Protein AF-A0A9N9EXK6-F1 (afdb_monomer_lite)

InterPro domains:
  IPR004206 mRNA triphosphatase Cet1-like [PF02940] (53-130)
  IPR004206 mRNA triphosphatase Cet1-like [PF02940] (143-193)
  IPR004206 mRNA triphosphatase Cet1-like [cd07470] (57-217)
  IPR033469 CYTH-like domain superfamily [SSF55154] (39-221)
  IPR037009 mRNA triphosphatase Cet1-like superfamily [G3DSA:3.20.100.10] (15-139)
  IPR037009 mRNA triphosphatase Cet1-like superfamily [G3DSA:3.20.100.10] (140-171)
  IPR037009 mRNA triphosphatase Cet1-like superfamily [G3DSA:3.20.100.10] (172-221)
  IPR040343 RNA 5'-triphosphatase Cet1/Ctl1 [PTHR28118] (17-133)

Foldseek 3Di:
DDDDDDDDDDDDDDDDDDDDDDDDDDDDDDPDPCPPDPDPDDQCDPVSDPDFDPVLVVLLVQCLVFLPDAQKKKWKAKFAWAQQVVRDGDDDPDPFKAWDDPPDPRIDTDSDDDPVLVVLLVVVVVVVDVVPDDDDDQDDWDDKPKAWDDKIWIDGPPFPITMIMTMIHIDDIGDDDPIQIDPDSVLLVVLSVCVVVVHDHCNSVVSVVSVVVVVVSSHSSPPD

Organism: NCBI:txid1213867

Secondary structure (DSSP, 8-state):
-----PPPPP-----------------------------SS--SSTTS--PPPHHHHHHHHHHHHH--STTEEEEEEEEEEEETTT-SBP--S-SS-EEEPTT-TTEEEE----HHHHHHHHHHHHHHHHHS-------------EEEEEEEEEE-TTSS-EEEEEEEEE-S-----S----S-HHHHHHHHHHHHTT----HHHHHHHHHHHHH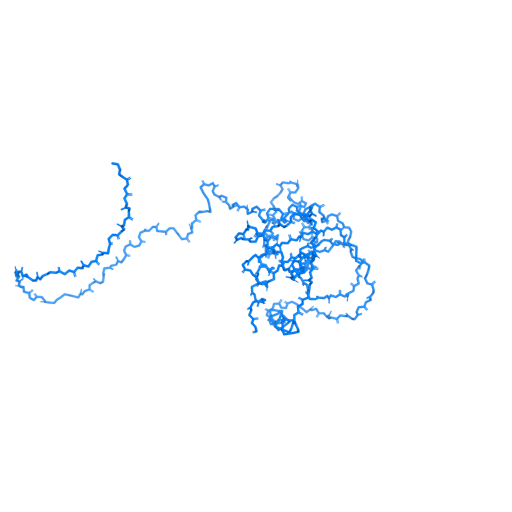HHHHHTT--

Sequence (224 aa):
MSTNGKRPRYEEDSDETEASTPSSNGSLRQPQSNSQGLPSRLEPTIFGIFPTSDFTKQVGDFLYQNIDREYVEIEAKLGRLIDTRTKERIQLDVACETIVSPQRRNLKFESNMTEAQHKHFNEILNSRVVATKPPYQIVNGGIVEKVRIAVLNVHSPNTYLDYRITVNSEKPDLSHELELEFINPQILIEEKNKLTQQQRNRYVNIVENFINNIRCLAKEAQIP

pLDDT: mean 74.63, std 21.9, range [29.75, 97.19]

Structure (mmCIF, N/CA/C/O backbone):
data_AF-A0A9N9EXK6-F1
#
_entry.id   AF-A0A9N9EXK6-F1
#
loop_
_atom_site.group_PDB
_atom_site.id
_atom_site.type_symbol
_atom_site.label_atom_id
_atom_site.label_alt_id
_atom_site.label_comp_id
_atom_site.label_asym_id
_atom_site.label_entity_id
_atom_site.label_seq_id
_atom_site.pdbx_PDB_ins_code
_atom_site.Cartn_x
_atom_site.Cartn_y
_atom_site.Cartn_z
_atom_site.occupancy
_atom_site.B_iso_or_equiv
_atom_site.auth_seq_id
_atom_site.auth_comp_id
_atom_site.auth_asym_id
_atom_site.auth_atom_id
_atom_site.pdbx_PDB_model_num
ATOM 1 N N . MET A 1 1 ? -29.096 -41.090 -20.599 1.00 39.66 1 MET A N 1
ATOM 2 C CA . MET A 1 1 ? -28.442 -40.111 -19.706 1.00 39.66 1 MET A CA 1
ATOM 3 C C . MET A 1 1 ? -27.367 -39.431 -20.548 1.00 39.66 1 MET A C 1
ATOM 5 O O . MET A 1 1 ? -26.454 -40.123 -20.963 1.00 39.66 1 MET A O 1
ATOM 9 N N . SER A 1 2 ? -27.636 -38.280 -21.168 1.00 36.41 2 SER A N 1
ATOM 10 C CA . SER A 1 2 ? -27.681 -36.912 -20.597 1.00 36.41 2 SER A CA 1
ATOM 11 C C . SER A 1 2 ? -26.298 -36.250 -20.612 1.00 36.41 2 SER A C 1
ATOM 13 O O . SER A 1 2 ? -25.358 -36.854 -20.119 1.00 36.41 2 SER A O 1
ATOM 15 N N . THR A 1 3 ? -26.086 -35.030 -21.116 1.00 35.34 3 THR A N 1
ATOM 16 C CA . THR A 1 3 ? -26.903 -34.131 -21.973 1.00 35.34 3 THR A CA 1
ATOM 17 C C . THR A 1 3 ? -25.932 -33.109 -22.583 1.00 35.34 3 THR A C 1
ATOM 19 O O . THR A 1 3 ? -25.221 -32.456 -21.825 1.00 35.34 3 THR A O 1
ATOM 22 N N . ASN A 1 4 ? -25.882 -32.939 -23.910 1.00 31.09 4 ASN A N 1
ATOM 23 C CA . ASN A 1 4 ? -24.923 -32.023 -24.551 1.00 31.09 4 ASN A CA 1
ATOM 24 C C . ASN A 1 4 ? -25.583 -30.678 -24.919 1.00 31.09 4 ASN A C 1
ATOM 26 O O . ASN A 1 4 ? -26.328 -30.586 -25.893 1.00 31.09 4 ASN A O 1
ATOM 30 N N . GLY A 1 5 ? -25.342 -29.645 -24.108 1.00 34.59 5 GLY A N 1
ATOM 31 C CA . GLY A 1 5 ? -26.063 -28.368 -24.149 1.00 34.59 5 GLY A CA 1
ATOM 32 C C . GLY A 1 5 ? -25.584 -27.373 -25.210 1.00 34.59 5 GLY A C 1
ATOM 33 O O . GLY A 1 5 ? -25.056 -26.318 -24.861 1.00 34.59 5 GLY A O 1
ATOM 34 N N . LYS A 1 6 ? -25.815 -27.650 -26.500 1.00 36.31 6 LYS A N 1
ATOM 35 C CA . LYS A 1 6 ? -25.727 -26.609 -27.542 1.00 36.31 6 LYS A CA 1
ATOM 36 C C . LYS A 1 6 ? -26.955 -25.693 -27.469 1.00 36.31 6 LYS A C 1
ATOM 38 O O . LYS A 1 6 ? -28.078 -26.161 -27.622 1.00 36.31 6 LYS A O 1
ATOM 43 N N . ARG A 1 7 ? -26.744 -24.386 -27.268 1.00 35.72 7 ARG A N 1
ATOM 44 C CA . ARG A 1 7 ? -27.803 -23.371 -27.416 1.00 35.72 7 ARG A CA 1
ATOM 45 C C . ARG A 1 7 ? -28.151 -23.224 -28.908 1.00 35.72 7 ARG A C 1
ATOM 47 O O . ARG A 1 7 ? -27.215 -23.060 -29.692 1.00 35.72 7 ARG A O 1
ATOM 54 N N . PRO A 1 8 ? -29.431 -23.273 -29.317 1.00 35.03 8 PRO A N 1
ATOM 55 C CA . PRO A 1 8 ? -29.805 -23.012 -30.701 1.00 35.03 8 PRO A CA 1
ATOM 56 C C . PRO A 1 8 ? -29.654 -21.522 -31.040 1.00 35.03 8 PRO A C 1
ATOM 58 O O . PRO A 1 8 ? -29.912 -20.650 -30.208 1.00 35.03 8 PRO A O 1
ATOM 61 N N . ARG A 1 9 ? -29.248 -21.246 -32.282 1.00 34.06 9 ARG A N 1
ATOM 62 C CA . ARG A 1 9 ? -29.485 -19.963 -32.952 1.00 34.06 9 ARG A CA 1
ATOM 63 C C . ARG A 1 9 ? -30.963 -19.938 -33.354 1.00 34.06 9 ARG A C 1
ATOM 65 O O . ARG A 1 9 ? -31.450 -20.950 -33.851 1.00 34.06 9 ARG A O 1
ATOM 72 N N . TYR A 1 10 ? -31.640 -18.808 -33.173 1.00 31.77 10 TYR A N 1
ATOM 73 C CA . TYR A 1 10 ? -32.921 -18.567 -33.833 1.00 31.77 10 TYR A CA 1
ATOM 74 C C . TYR A 1 10 ? -32.662 -17.891 -35.179 1.00 31.77 10 TYR A C 1
ATOM 76 O O . TYR A 1 10 ? -32.053 -16.824 -35.238 1.00 31.77 10 TYR A O 1
ATOM 84 N N . GLU A 1 11 ? -33.080 -18.570 -36.238 1.00 32.12 11 GLU A N 1
ATOM 85 C CA . GLU A 1 11 ? -33.328 -18.016 -37.565 1.00 32.12 11 GLU A CA 1
ATOM 86 C C . GLU A 1 11 ? -34.859 -18.010 -37.700 1.00 32.12 11 GLU A C 1
ATOM 88 O O . GLU A 1 11 ? -35.496 -19.022 -37.399 1.00 32.12 11 GLU A O 1
ATOM 93 N N . GLU A 1 12 ? -35.450 -16.868 -38.050 1.00 29.75 12 GLU A N 1
ATOM 94 C CA . GLU A 1 12 ? -36.888 -16.735 -38.314 1.00 29.75 12 GLU A CA 1
ATOM 95 C C . GLU A 1 12 ? -37.082 -16.585 -39.823 1.00 29.75 12 GLU A C 1
ATOM 97 O O . GLU A 1 12 ? -36.531 -15.659 -40.415 1.00 29.75 12 GLU A O 1
ATOM 102 N N . ASP A 1 13 ? -37.837 -17.503 -40.431 1.00 30.45 13 ASP A N 1
ATOM 103 C CA . ASP A 1 13 ? -38.216 -17.453 -41.847 1.00 30.45 13 ASP A CA 1
ATOM 104 C C . ASP A 1 13 ? -39.480 -18.305 -42.092 1.00 30.45 13 ASP A C 1
ATOM 106 O O . ASP A 1 13 ? -39.489 -19.495 -41.762 1.00 30.45 13 ASP A O 1
ATOM 110 N N . SER A 1 14 ? -40.570 -17.692 -42.575 1.00 31.98 14 SER A N 1
ATOM 111 C CA . SER A 1 14 ? -41.680 -18.295 -43.358 1.00 31.98 14 SER A CA 1
ATOM 112 C C . SER A 1 14 ? -42.844 -17.306 -43.579 1.00 31.98 14 SER A C 1
ATOM 114 O O . SER A 1 14 ? -43.110 -16.436 -42.751 1.00 31.98 14 SER A O 1
ATOM 116 N N . ASP A 1 15 ? -43.516 -17.461 -44.724 1.00 30.33 15 ASP A N 1
ATOM 117 C CA . ASP A 1 15 ? -44.323 -16.441 -45.413 1.00 30.33 15 ASP A CA 1
ATOM 118 C C . ASP A 1 15 ? -45.776 -16.169 -44.938 1.00 30.33 15 ASP A C 1
ATOM 120 O O . ASP A 1 15 ? -46.377 -16.863 -44.118 1.00 30.33 15 ASP A O 1
ATOM 124 N N . GLU A 1 16 ? -46.317 -15.117 -45.565 1.00 34.56 16 GLU A N 1
ATOM 125 C CA . GLU A 1 16 ? -47.667 -14.525 -45.587 1.00 34.56 16 GLU A CA 1
ATOM 126 C C . GLU A 1 16 ? -48.847 -15.522 -45.725 1.00 34.56 16 GLU A C 1
ATOM 128 O O . GLU A 1 16 ? -48.760 -16.544 -46.405 1.00 34.56 16 GLU A O 1
ATOM 133 N N . THR A 1 17 ? -50.021 -15.280 -45.116 1.00 33.25 17 THR A N 1
ATOM 134 C CA . THR A 1 17 ? -51.223 -14.564 -45.660 1.00 33.25 17 THR A CA 1
ATOM 135 C C . THR A 1 17 ? -52.423 -14.874 -44.718 1.00 33.25 17 THR A C 1
ATOM 137 O O . THR A 1 17 ? -52.306 -15.794 -43.912 1.00 33.25 17 THR A O 1
ATOM 140 N N . GLU A 1 18 ? -53.633 -14.285 -44.691 1.00 36.28 18 GLU A N 1
ATOM 141 C CA . GLU A 1 18 ? -54.340 -13.042 -45.118 1.00 36.28 18 GLU A CA 1
ATOM 142 C C . GLU A 1 18 ? -55.655 -13.006 -44.261 1.00 36.28 18 GLU A C 1
ATOM 144 O O . GLU A 1 18 ? -55.993 -14.021 -43.653 1.00 36.28 18 GLU A O 1
ATOM 149 N N . ALA A 1 19 ? -56.514 -11.984 -44.108 1.00 32.00 19 ALA A N 1
ATOM 150 C CA . ALA A 1 19 ? -56.601 -10.548 -44.438 1.00 32.00 19 ALA A CA 1
ATOM 151 C C . ALA A 1 19 ? -57.501 -9.889 -43.342 1.00 32.00 19 ALA A C 1
ATOM 153 O O . ALA A 1 19 ? -58.117 -10.594 -42.544 1.00 32.00 19 ALA A O 1
ATOM 154 N N . SER A 1 20 ? -57.688 -8.575 -43.180 1.00 32.69 20 SER A N 1
ATOM 155 C CA . SER A 1 20 ? -58.366 -7.602 -44.066 1.00 32.69 20 SER A CA 1
ATOM 156 C C . SER A 1 20 ? -58.499 -6.255 -43.303 1.00 32.69 20 SER A C 1
ATOM 158 O O . SER A 1 20 ? -58.281 -6.219 -42.091 1.00 32.69 20 SER A O 1
ATOM 160 N N . THR A 1 21 ? -58.810 -5.133 -43.970 1.00 37.31 21 THR A N 1
ATOM 161 C CA . THR A 1 21 ? -58.682 -3.761 -43.401 1.00 37.31 21 THR A CA 1
ATOM 162 C C . THR A 1 21 ? -60.024 -3.058 -43.109 1.00 37.31 21 THR A C 1
ATOM 164 O O . THR A 1 21 ? -61.068 -3.508 -43.588 1.00 37.31 21 THR A O 1
ATOM 167 N N . PRO A 1 22 ? -60.035 -1.968 -42.300 1.00 37.91 22 PRO A N 1
ATOM 168 C CA . PRO A 1 22 ? -59.969 -0.622 -42.908 1.00 37.91 22 PRO A CA 1
ATOM 169 C C . PRO A 1 22 ? -59.203 0.479 -42.114 1.00 37.91 22 PRO A C 1
ATOM 171 O O . PRO A 1 22 ? -58.836 0.316 -40.955 1.00 37.91 22 PRO A O 1
ATOM 174 N N . SER A 1 23 ? -59.006 1.628 -42.787 1.00 34.28 23 SER A N 1
ATOM 175 C CA . SER A 1 23 ? -58.491 2.948 -42.330 1.00 34.28 23 SER A CA 1
ATOM 176 C C . SER A 1 23 ? -58.807 3.363 -40.877 1.00 34.28 23 SER A C 1
ATOM 178 O O . SER A 1 23 ? -59.920 3.158 -40.411 1.00 34.28 23 SER A O 1
ATOM 180 N N . SER A 1 24 ? -57.863 3.911 -40.092 1.00 34.50 24 SER A N 1
ATOM 181 C CA . SER A 1 24 ? -57.179 5.235 -40.185 1.00 34.50 24 SER A CA 1
ATOM 182 C C . SER A 1 24 ? -58.086 6.443 -39.838 1.00 34.50 24 SER A C 1
ATOM 184 O O . SER A 1 24 ? -59.233 6.486 -40.262 1.00 34.50 24 SER A O 1
ATOM 186 N N . ASN A 1 25 ? -57.685 7.456 -39.052 1.00 34.94 25 ASN A N 1
ATOM 187 C CA . ASN A 1 25 ? -56.401 7.775 -38.402 1.00 34.94 25 ASN A CA 1
ATOM 188 C C . ASN A 1 25 ? -56.586 8.051 -36.896 1.00 34.94 25 ASN A C 1
ATOM 190 O O . ASN A 1 25 ? -57.500 8.776 -36.510 1.00 34.94 25 ASN A O 1
ATOM 194 N N . GLY A 1 26 ? -55.668 7.563 -36.056 1.00 37.09 26 GLY A N 1
ATOM 195 C CA . GLY A 1 26 ? -55.607 7.890 -34.627 1.00 37.09 26 GLY A CA 1
ATOM 196 C C . GLY A 1 26 ? -54.172 8.177 -34.191 1.00 37.09 26 GLY A C 1
ATOM 197 O O . GLY A 1 26 ? -53.266 7.411 -34.512 1.00 37.09 26 GLY A O 1
ATOM 198 N N . SER A 1 27 ? -53.951 9.284 -33.476 1.00 39.91 27 SER A N 1
ATOM 199 C CA . SER A 1 27 ? -52.613 9.685 -33.025 1.00 39.91 27 SER A CA 1
ATOM 200 C C . SER A 1 27 ? -52.000 8.630 -32.106 1.00 39.91 27 SER A C 1
ATOM 202 O O . SER A 1 27 ? -52.525 8.362 -31.024 1.00 39.91 27 SER A O 1
ATOM 204 N N . LEU A 1 28 ? -50.865 8.064 -32.522 1.00 36.91 28 LEU A N 1
ATOM 205 C CA . LEU A 1 28 ? -50.119 7.065 -31.761 1.00 36.91 28 LEU A CA 1
ATOM 206 C C . LEU A 1 28 ? -49.651 7.643 -30.418 1.00 36.91 28 LEU A C 1
ATOM 208 O O . LEU A 1 28 ? -48.613 8.302 -30.329 1.00 36.91 28 LEU A O 1
ATOM 212 N N . ARG A 1 29 ? -50.388 7.340 -29.342 1.00 48.34 29 ARG A N 1
ATOM 213 C CA . ARG A 1 29 ? -49.813 7.345 -27.995 1.00 48.34 29 ARG A CA 1
ATOM 214 C C . ARG A 1 29 ? -48.663 6.343 -27.998 1.00 48.34 29 ARG A C 1
ATOM 216 O O . ARG A 1 29 ? -48.899 5.146 -28.142 1.00 48.34 29 ARG A O 1
ATOM 223 N N . GLN A 1 30 ? -47.437 6.828 -27.813 1.00 50.47 30 GLN A N 1
ATOM 224 C CA . GLN A 1 30 ? -46.315 5.952 -27.488 1.00 50.47 30 GLN A CA 1
ATOM 225 C C . GLN A 1 30 ? -46.691 5.104 -26.261 1.00 50.47 30 GLN A C 1
ATOM 227 O O . GLN A 1 30 ? -47.281 5.647 -25.317 1.00 50.47 30 GLN A O 1
ATOM 232 N N . PRO A 1 31 ? -46.369 3.798 -26.238 1.00 42.12 31 PRO A N 1
ATOM 233 C CA . PRO A 1 31 ? -46.535 3.004 -25.034 1.00 42.12 31 PRO A CA 1
ATOM 234 C C . PRO A 1 31 ? -45.623 3.594 -23.959 1.00 42.12 31 PRO A C 1
ATOM 236 O O . PRO A 1 31 ? -44.400 3.556 -24.086 1.00 42.12 31 PRO A O 1
ATOM 239 N N . GLN A 1 32 ? -46.211 4.171 -22.907 1.00 51.91 32 GLN A N 1
ATOM 240 C CA . GLN A 1 32 ? -45.433 4.608 -21.754 1.00 51.91 32 GLN A CA 1
ATOM 241 C C . GLN A 1 32 ? -44.774 3.368 -21.154 1.00 51.91 32 GLN A C 1
ATOM 243 O O . GLN A 1 32 ? -45.465 2.473 -20.661 1.00 51.91 32 GLN A O 1
ATOM 248 N N . SER A 1 33 ? -43.444 3.301 -21.227 1.00 54.22 33 SER A N 1
ATOM 249 C CA . SER A 1 33 ? -42.661 2.246 -20.597 1.00 54.22 33 SER A CA 1
ATOM 250 C C . SER A 1 33 ? -42.949 2.277 -19.100 1.00 54.22 33 SER A C 1
ATOM 252 O O . SER A 1 33 ? -42.541 3.192 -18.388 1.00 54.22 33 SER A O 1
ATOM 254 N N . ASN A 1 34 ? -43.722 1.299 -18.627 1.00 50.12 34 ASN A N 1
ATOM 255 C CA . ASN A 1 34 ? -44.224 1.267 -17.259 1.00 50.12 34 ASN A CA 1
ATOM 256 C C . ASN A 1 34 ? -43.098 0.819 -16.313 1.00 50.12 34 ASN A C 1
ATOM 258 O O . ASN A 1 34 ? -43.078 -0.318 -15.844 1.00 50.12 34 ASN A O 1
ATOM 262 N N . SER A 1 35 ? -42.123 1.706 -16.090 1.00 60.47 35 SER A N 1
ATOM 263 C CA . SER A 1 35 ? -40.927 1.509 -15.266 1.00 60.47 35 SER A CA 1
ATOM 264 C C . SER A 1 35 ? -41.280 1.511 -13.775 1.00 60.47 35 SER A C 1
ATOM 266 O O . SER A 1 35 ? -40.868 2.383 -13.008 1.00 60.47 35 SER A O 1
ATOM 268 N N . GLN A 1 36 ? -42.098 0.539 -13.379 1.00 59.84 36 GLN A N 1
ATOM 269 C CA . GLN A 1 36 ? -42.549 0.317 -12.014 1.00 59.84 36 GLN A CA 1
ATOM 270 C C . GLN A 1 36 ? -41.371 -0.089 -11.121 1.00 59.84 36 GLN A C 1
ATOM 272 O O . GLN A 1 36 ? -40.840 -1.190 -11.234 1.00 59.84 36 GLN A O 1
ATOM 277 N N . GLY A 1 37 ? -41.012 0.785 -10.182 1.00 64.06 37 GLY A N 1
ATOM 278 C CA . GLY A 1 37 ? -40.502 0.350 -8.882 1.00 64.06 37 GLY A CA 1
ATOM 279 C C . GLY A 1 37 ? -39.064 -0.167 -8.788 1.00 64.06 37 GLY A C 1
ATOM 280 O O . GLY A 1 37 ? -38.748 -0.782 -7.774 1.00 64.06 37 GLY A O 1
ATOM 281 N N . LEU A 1 38 ? -38.169 0.099 -9.749 1.00 66.94 38 LEU A N 1
ATOM 282 C CA . LEU A 1 38 ? -36.733 -0.017 -9.449 1.00 66.94 38 LEU A CA 1
ATOM 283 C C . LEU A 1 38 ? -36.362 1.047 -8.395 1.00 66.94 38 LEU A C 1
ATOM 285 O O . LEU A 1 38 ? -36.593 2.235 -8.641 1.00 66.94 38 LEU A O 1
ATOM 289 N N . PRO A 1 39 ? -35.818 0.667 -7.222 1.00 73.06 39 PRO A N 1
ATOM 290 C CA . PRO A 1 39 ? -35.504 1.626 -6.173 1.00 73.06 39 PRO A CA 1
ATOM 291 C C . PRO A 1 39 ? -34.347 2.532 -6.605 1.00 73.06 39 PRO A C 1
ATOM 293 O O . PRO A 1 39 ? -33.365 2.078 -7.190 1.00 73.06 39 PRO A O 1
ATOM 296 N N . SER A 1 40 ? -34.428 3.821 -6.262 1.00 80.88 40 SER A N 1
ATOM 297 C CA . SER A 1 40 ? -33.415 4.835 -6.609 1.00 80.88 40 SER A CA 1
ATOM 298 C C . SER A 1 40 ? -32.040 4.597 -5.970 1.00 80.88 40 SER A C 1
ATOM 300 O O . SER A 1 40 ? -31.062 5.251 -6.332 1.00 80.88 40 SER A O 1
ATOM 302 N N . ARG A 1 41 ? -31.954 3.655 -5.026 1.00 78.94 41 ARG A N 1
ATOM 303 C CA . ARG A 1 41 ? -30.724 3.154 -4.422 1.00 78.94 41 ARG A CA 1
ATOM 304 C C . ARG A 1 41 ? -30.909 1.676 -4.080 1.00 78.94 41 ARG A C 1
ATOM 306 O O . ARG A 1 41 ? -31.903 1.319 -3.455 1.00 78.94 41 ARG A O 1
ATOM 313 N N . LEU A 1 42 ? -29.946 0.839 -4.458 1.00 82.44 42 LEU A N 1
ATOM 314 C CA . LEU A 1 42 ? -29.886 -0.555 -4.015 1.00 82.44 42 LEU A CA 1
ATOM 315 C C . LEU A 1 42 ? -29.398 -0.627 -2.561 1.00 82.44 42 LEU A C 1
ATOM 317 O O . LEU A 1 42 ? -28.533 0.154 -2.150 1.00 82.44 42 LEU A O 1
ATOM 321 N N . GLU A 1 43 ? -29.928 -1.578 -1.794 1.00 80.44 43 GLU A N 1
ATOM 322 C CA . GLU A 1 43 ? -29.366 -1.938 -0.490 1.00 80.44 43 GLU A CA 1
ATOM 323 C C . GLU A 1 43 ? -27.981 -2.589 -0.670 1.00 80.44 43 GLU A C 1
ATOM 325 O O . GLU A 1 43 ? -27.760 -3.288 -1.662 1.00 80.44 43 GLU A O 1
ATOM 330 N N . PRO A 1 44 ? -27.024 -2.368 0.250 1.00 81.56 44 PRO A N 1
ATOM 331 C CA . PRO A 1 44 ? -25.644 -2.820 0.059 1.00 81.56 44 PRO A CA 1
ATOM 332 C C . PRO A 1 44 ? -25.480 -4.338 0.189 1.00 81.56 44 PRO A C 1
ATOM 334 O O . PRO A 1 44 ? -24.692 -4.944 -0.531 1.00 81.56 44 PRO A O 1
ATOM 337 N N . THR A 1 45 ? -26.225 -4.944 1.113 1.00 88.62 45 THR A N 1
ATOM 338 C CA . THR A 1 45 ? -26.346 -6.387 1.344 1.00 88.62 45 THR A CA 1
ATOM 339 C C . THR A 1 45 ? -27.689 -6.663 2.015 1.00 88.62 45 THR A C 1
ATOM 341 O O . THR A 1 45 ? -28.300 -5.754 2.576 1.00 88.62 45 THR A O 1
ATOM 344 N N . ILE A 1 46 ? -28.080 -7.940 2.076 1.00 89.69 46 ILE A N 1
ATOM 345 C CA . ILE A 1 46 ? -29.230 -8.445 2.853 1.00 89.69 46 ILE A CA 1
ATOM 346 C C . ILE A 1 46 ? -29.178 -8.134 4.366 1.00 89.69 46 ILE A C 1
ATOM 348 O O . ILE A 1 46 ? -30.137 -8.411 5.078 1.00 89.69 46 ILE A O 1
ATOM 352 N N . PHE A 1 47 ? -28.065 -7.588 4.868 1.00 88.62 47 PHE A N 1
ATOM 353 C CA . PHE A 1 47 ? -27.876 -7.186 6.265 1.00 88.62 47 PHE A CA 1
ATOM 354 C C . PHE A 1 47 ? -27.803 -5.656 6.443 1.00 88.62 47 PHE A C 1
ATOM 356 O O . PHE A 1 47 ? -27.488 -5.182 7.532 1.00 88.62 47 PHE A O 1
ATOM 363 N N . GLY A 1 48 ? -28.015 -4.868 5.382 1.00 80.50 48 GLY A N 1
ATOM 364 C CA . GLY A 1 48 ? -27.923 -3.400 5.412 1.00 80.50 48 GLY A CA 1
ATOM 365 C C . GLY A 1 48 ? -26.502 -2.829 5.563 1.00 80.50 48 GLY A C 1
ATOM 366 O O . GLY A 1 48 ? -26.333 -1.611 5.574 1.00 80.50 48 GLY A O 1
ATOM 367 N N . ILE A 1 49 ? -25.471 -3.679 5.640 1.00 83.31 49 ILE A N 1
ATOM 368 C CA . ILE A 1 49 ? -24.060 -3.282 5.785 1.00 83.31 49 ILE A CA 1
ATOM 369 C C . ILE A 1 49 ? -23.316 -3.321 4.446 1.00 83.31 49 ILE A C 1
ATOM 371 O O . ILE A 1 49 ? -23.617 -4.148 3.587 1.00 83.31 49 ILE A O 1
ATOM 375 N N . PHE A 1 50 ? -22.296 -2.474 4.294 1.00 81.94 50 PHE A N 1
ATOM 376 C CA . PHE A 1 50 ? -21.268 -2.632 3.261 1.00 81.94 50 PHE A CA 1
ATOM 377 C C . PHE A 1 50 ? -20.111 -3.467 3.845 1.00 81.94 50 PHE A C 1
ATOM 379 O O . PHE A 1 50 ? -19.479 -3.003 4.796 1.00 81.94 50 PHE A O 1
ATOM 386 N N . PRO A 1 51 ? -19.824 -4.680 3.338 1.00 85.50 51 PRO A N 1
ATOM 387 C CA . PRO A 1 51 ? -18.685 -5.466 3.797 1.00 85.50 51 PRO A CA 1
ATOM 388 C C . PRO A 1 51 ? -17.372 -4.893 3.244 1.00 85.50 51 PRO A C 1
ATOM 390 O O . PRO A 1 51 ? -17.206 -4.730 2.036 1.00 85.50 51 PRO A O 1
ATOM 393 N N . THR A 1 52 ? -16.420 -4.616 4.134 1.00 88.94 52 THR A N 1
ATOM 394 C CA . THR A 1 52 ? -15.042 -4.252 3.777 1.00 88.94 52 THR A CA 1
ATOM 395 C C . THR A 1 52 ? -14.364 -5.406 3.037 1.00 88.94 52 THR A C 1
ATOM 397 O O . THR A 1 52 ? -14.455 -6.546 3.485 1.00 88.94 52 THR A O 1
ATOM 400 N N . SER A 1 53 ? -13.638 -5.133 1.946 1.00 92.06 53 SER A N 1
ATOM 401 C CA . SER A 1 53 ? -12.862 -6.182 1.266 1.00 92.06 53 SER A CA 1
ATOM 402 C C . SER A 1 53 ? -11.709 -6.697 2.140 1.00 92.06 53 SER A C 1
ATOM 404 O O . SER A 1 53 ? -11.071 -5.909 2.844 1.00 92.06 53 SER A O 1
ATOM 406 N N . ASP A 1 54 ? -11.376 -7.988 2.046 1.00 92.88 54 ASP A N 1
ATOM 407 C CA . ASP A 1 54 ? -10.243 -8.583 2.779 1.00 92.88 54 ASP A CA 1
ATOM 408 C C . ASP A 1 54 ? -8.901 -7.916 2.448 1.00 92.88 54 ASP A C 1
ATOM 410 O O . ASP A 1 54 ? -7.990 -7.895 3.277 1.00 92.88 54 ASP A O 1
ATOM 414 N N . PHE A 1 55 ? -8.779 -7.330 1.253 1.00 95.69 55 PHE A N 1
ATOM 415 C CA . PHE A 1 55 ? -7.636 -6.507 0.870 1.00 95.69 55 PHE A CA 1
ATOM 416 C C . PHE A 1 55 ? -7.583 -5.214 1.698 1.00 95.69 55 PHE A C 1
ATOM 418 O O . PHE A 1 55 ? -6.599 -4.957 2.391 1.00 95.69 55 PHE A O 1
ATOM 425 N N . THR A 1 56 ? -8.667 -4.426 1.683 1.00 95.50 56 THR A N 1
ATOM 426 C CA . THR A 1 56 ? -8.789 -3.187 2.475 1.00 95.50 56 THR A CA 1
ATOM 427 C C . THR A 1 56 ? -8.589 -3.473 3.964 1.00 95.50 56 THR A C 1
ATOM 429 O O . THR A 1 56 ? -7.916 -2.704 4.650 1.00 95.50 56 THR A O 1
ATOM 432 N N . LYS A 1 57 ? -9.119 -4.601 4.460 1.00 94.62 57 LYS A N 1
ATOM 433 C CA . LYS A 1 57 ? -8.937 -5.032 5.848 1.00 94.62 57 LYS A CA 1
ATOM 434 C C . LYS A 1 57 ? -7.468 -5.313 6.165 1.00 94.62 57 LYS A C 1
ATOM 436 O O . LYS A 1 57 ? -6.971 -4.758 7.133 1.00 94.62 57 LYS A O 1
ATOM 441 N N . GLN A 1 58 ? -6.759 -6.106 5.360 1.00 96.38 58 GLN A N 1
ATOM 442 C CA . GLN A 1 58 ? -5.350 -6.436 5.620 1.00 96.38 58 GLN A CA 1
ATOM 443 C C . GLN A 1 58 ? -4.422 -5.214 5.552 1.00 96.38 58 GLN A C 1
ATOM 445 O O . GLN A 1 58 ? -3.518 -5.098 6.378 1.00 96.38 58 GLN A O 1
ATOM 450 N N . VAL A 1 59 ? -4.653 -4.275 4.625 1.00 96.19 59 VAL A N 1
ATOM 451 C CA . VAL A 1 59 ? -3.923 -2.991 4.614 1.00 96.19 59 VAL A CA 1
ATOM 452 C C . VAL A 1 59 ? -4.245 -2.179 5.875 1.00 96.19 59 VAL A C 1
ATOM 454 O O . VAL A 1 59 ? -3.339 -1.624 6.494 1.00 96.19 59 VAL A O 1
ATOM 457 N N . GLY A 1 60 ? -5.513 -2.148 6.297 1.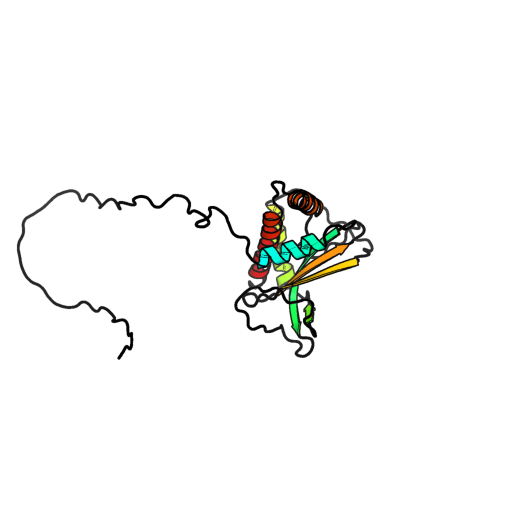00 96.00 60 GLY A N 1
ATOM 458 C CA . GLY A 1 60 ? -5.938 -1.501 7.539 1.00 96.00 60 GLY A CA 1
ATOM 459 C C . GLY A 1 60 ? -5.305 -2.122 8.786 1.00 96.00 60 GLY A C 1
ATOM 460 O O . GLY A 1 60 ? -4.782 -1.394 9.621 1.00 96.00 60 GLY A O 1
ATOM 461 N N . ASP A 1 61 ? -5.280 -3.452 8.894 1.00 96.12 61 ASP A N 1
ATOM 462 C CA . ASP A 1 61 ? -4.640 -4.181 9.994 1.00 96.12 61 ASP A CA 1
ATOM 463 C C . ASP A 1 61 ? -3.124 -3.893 10.038 1.00 96.12 61 ASP A C 1
ATOM 465 O O . ASP A 1 61 ? -2.569 -3.649 11.111 1.00 96.12 61 ASP A O 1
ATOM 469 N N . PHE A 1 62 ? -2.458 -3.871 8.875 1.00 96.50 62 PHE A N 1
ATOM 470 C CA . PHE A 1 62 ? -1.035 -3.535 8.739 1.00 96.50 62 PHE A CA 1
ATOM 471 C C . PHE A 1 62 ? -0.729 -2.109 9.218 1.00 96.50 62 PHE A C 1
ATOM 473 O O . PHE A 1 62 ? 0.202 -1.915 10.005 1.00 96.50 62 PHE A O 1
ATOM 480 N N . LEU A 1 63 ? -1.513 -1.114 8.792 1.00 95.12 63 LEU A N 1
ATOM 481 C CA . LEU A 1 63 ? -1.338 0.270 9.239 1.00 95.12 63 LEU A CA 1
ATOM 482 C C . LEU A 1 63 ? -1.661 0.404 10.735 1.00 95.12 63 LEU A C 1
ATOM 484 O O . LEU A 1 63 ? -0.879 0.994 11.480 1.00 95.12 63 LEU A O 1
ATOM 488 N N . TYR A 1 64 ? -2.745 -0.214 11.211 1.00 95.50 64 TYR A N 1
ATOM 489 C CA . TYR A 1 64 ? -3.155 -0.198 12.619 1.00 95.50 64 TYR A CA 1
ATOM 490 C C . TYR A 1 64 ? -2.042 -0.712 13.541 1.00 95.50 64 TYR A C 1
ATOM 492 O O . TYR A 1 64 ? -1.801 -0.124 14.593 1.00 95.50 64 TYR A O 1
ATOM 500 N N . GLN A 1 65 ? -1.333 -1.773 13.152 1.00 94.62 65 GLN A N 1
ATOM 501 C CA . GLN A 1 65 ? -0.244 -2.355 13.948 1.00 94.62 65 GLN A CA 1
ATOM 502 C C . GLN A 1 65 ? 1.019 -1.480 14.016 1.00 94.62 65 GLN A C 1
ATOM 504 O O . GLN A 1 65 ? 1.809 -1.642 14.944 1.00 94.62 65 GLN A O 1
ATOM 509 N N . ASN A 1 66 ? 1.226 -0.569 13.060 1.00 92.25 66 ASN A N 1
ATOM 510 C CA . ASN A 1 66 ? 2.505 0.132 12.887 1.00 92.25 66 ASN A CA 1
ATOM 511 C C . ASN A 1 66 ? 2.440 1.654 13.079 1.00 92.25 66 ASN A C 1
ATOM 513 O O . ASN A 1 66 ? 3.494 2.276 13.186 1.00 92.25 66 ASN A O 1
ATOM 517 N N . ILE A 1 67 ? 1.244 2.248 13.155 1.00 89.75 67 ILE A N 1
ATOM 518 C CA . ILE A 1 67 ? 1.064 3.709 13.156 1.00 89.75 67 ILE A CA 1
ATOM 519 C C . ILE A 1 67 ? 1.366 4.419 14.496 1.00 89.75 67 ILE A C 1
ATOM 521 O O . ILE A 1 67 ? 1.582 5.626 14.505 1.00 89.75 67 ILE A O 1
ATOM 525 N N . ASP A 1 68 ? 1.426 3.705 15.626 1.00 87.94 68 ASP A N 1
ATOM 526 C CA . ASP A 1 68 ? 1.650 4.313 16.956 1.00 87.94 68 ASP A CA 1
ATOM 527 C C . ASP A 1 68 ? 3.140 4.614 17.187 1.00 87.94 68 ASP A C 1
ATOM 529 O O . ASP A 1 68 ? 3.827 3.932 17.955 1.00 87.94 68 ASP A O 1
ATOM 533 N N . ARG A 1 69 ? 3.676 5.591 16.450 1.00 83.12 69 ARG A N 1
ATOM 534 C CA . ARG A 1 69 ? 5.105 5.928 16.424 1.00 83.12 69 ARG A CA 1
ATOM 535 C C . ARG A 1 69 ? 5.304 7.438 16.408 1.00 83.12 69 ARG A C 1
ATOM 537 O O . ARG A 1 69 ? 4.549 8.169 15.768 1.00 83.12 69 ARG A O 1
ATOM 544 N N . GLU A 1 70 ? 6.341 7.905 17.098 1.00 79.44 70 GLU A N 1
ATOM 545 C CA . GLU A 1 70 ? 6.758 9.302 16.996 1.00 79.44 70 GLU A CA 1
ATOM 546 C C . GLU A 1 70 ? 7.234 9.597 15.573 1.00 79.44 70 GLU A C 1
ATOM 548 O O . GLU A 1 70 ? 7.980 8.813 14.976 1.00 79.44 70 GLU A O 1
ATOM 553 N N . TYR A 1 71 ? 6.756 10.722 15.040 1.00 80.25 71 TYR A N 1
ATOM 554 C CA . TYR A 1 71 ? 7.001 11.161 13.667 1.00 80.25 71 TYR A CA 1
ATOM 555 C C . TYR A 1 71 ? 6.740 10.051 12.633 1.00 80.25 71 TYR A C 1
ATOM 557 O O . TYR A 1 71 ? 7.549 9.806 11.739 1.00 80.25 71 TYR A O 1
ATOM 565 N N . VAL A 1 72 ? 5.624 9.329 12.803 1.00 83.81 72 VAL A N 1
ATOM 566 C CA . VAL A 1 72 ? 5.213 8.309 11.838 1.00 83.81 72 VAL A CA 1
ATOM 567 C C . VAL A 1 72 ? 4.915 8.940 10.487 1.00 83.81 72 VAL A C 1
ATOM 569 O O . VAL A 1 72 ? 4.253 9.974 10.403 1.00 83.81 72 VAL A O 1
ATOM 572 N N . GLU A 1 73 ? 5.347 8.262 9.438 1.00 83.81 73 GLU A N 1
ATOM 573 C CA . GLU A 1 73 ? 5.091 8.619 8.053 1.00 83.81 73 GLU A CA 1
ATOM 574 C C . GLU A 1 73 ? 4.690 7.346 7.288 1.00 83.81 73 GLU A C 1
ATOM 576 O O . GLU A 1 73 ? 5.131 6.235 7.604 1.00 83.81 73 GLU A O 1
ATOM 581 N N . ILE A 1 74 ? 3.738 7.489 6.364 1.00 86.75 74 ILE A N 1
ATOM 582 C CA . ILE A 1 74 ? 3.135 6.383 5.612 1.00 86.75 74 ILE A CA 1
ATOM 583 C C . ILE A 1 74 ? 3.239 6.736 4.132 1.00 86.75 74 ILE A C 1
ATOM 585 O O . ILE A 1 74 ? 2.463 7.556 3.637 1.00 86.75 74 ILE A O 1
ATOM 589 N N . GLU A 1 75 ? 4.191 6.094 3.464 1.00 87.19 75 GLU A N 1
ATOM 590 C CA . GLU A 1 75 ? 4.490 6.227 2.038 1.00 87.19 75 GLU A CA 1
ATOM 591 C C . GLU A 1 75 ? 3.825 5.093 1.234 1.00 87.19 75 GLU A C 1
ATOM 593 O O . GLU A 1 75 ? 3.667 3.961 1.710 1.00 87.19 75 GLU A O 1
ATOM 598 N N . ALA A 1 76 ? 3.496 5.360 -0.028 1.00 89.31 76 ALA A N 1
ATOM 599 C CA . ALA A 1 76 ? 3.264 4.328 -1.028 1.00 89.31 76 ALA A CA 1
ATOM 600 C C . ALA A 1 76 ? 4.009 4.649 -2.327 1.00 89.31 76 ALA A C 1
ATOM 602 O O . ALA A 1 76 ? 3.816 5.703 -2.935 1.00 89.31 76 ALA A O 1
ATOM 603 N N . LYS A 1 77 ? 4.838 3.698 -2.770 1.00 86.88 77 LYS A N 1
ATOM 604 C CA . LYS A 1 77 ? 5.658 3.800 -3.982 1.00 86.88 77 LYS A CA 1
ATOM 605 C C . LYS A 1 77 ? 5.152 2.828 -5.050 1.00 86.88 77 LYS A C 1
ATOM 607 O O . LYS A 1 77 ? 4.882 1.659 -4.751 1.00 86.88 77 LYS A O 1
ATOM 612 N N . LEU A 1 78 ? 5.050 3.291 -6.296 1.00 88.06 78 LEU A N 1
ATOM 613 C CA . LEU A 1 78 ? 4.800 2.445 -7.471 1.00 88.06 78 LEU A CA 1
ATOM 614 C C . LEU A 1 78 ? 6.127 1.882 -8.005 1.00 88.06 78 LEU A C 1
ATOM 616 O O . LEU A 1 78 ? 7.168 2.526 -7.885 1.00 88.06 78 LEU A O 1
ATOM 620 N N . GLY A 1 79 ? 6.115 0.683 -8.587 1.00 89.88 79 GLY A N 1
ATOM 621 C CA . GLY A 1 79 ? 7.341 0.047 -9.074 1.00 89.88 79 GLY A CA 1
ATOM 622 C C . GLY A 1 79 ? 7.119 -1.357 -9.626 1.00 89.88 79 GLY A C 1
ATOM 623 O O . GLY A 1 79 ? 6.034 -1.685 -10.098 1.00 89.88 79 GLY A O 1
ATOM 624 N N . ARG A 1 80 ? 8.136 -2.218 -9.566 1.00 92.19 80 ARG A N 1
ATOM 625 C CA . ARG A 1 80 ? 8.021 -3.644 -9.926 1.00 92.19 80 ARG A CA 1
ATOM 626 C C . ARG A 1 80 ? 8.525 -4.525 -8.788 1.00 92.19 80 ARG A C 1
ATOM 628 O O . ARG A 1 80 ? 9.580 -4.270 -8.204 1.00 92.19 80 ARG A O 1
ATOM 635 N N . LEU A 1 81 ? 7.782 -5.585 -8.484 1.00 96.25 81 LEU A N 1
ATOM 636 C CA . LEU A 1 81 ? 8.223 -6.647 -7.585 1.00 96.25 81 LEU A CA 1
ATOM 637 C C . LEU A 1 81 ? 9.001 -7.678 -8.400 1.00 96.25 81 LEU A C 1
ATOM 639 O O . LEU A 1 81 ? 8.431 -8.385 -9.224 1.00 96.25 81 LEU A O 1
ATOM 643 N N . ILE A 1 82 ? 10.310 -7.746 -8.179 1.00 96.75 82 ILE A N 1
ATOM 644 C CA . ILE A 1 82 ? 11.265 -8.551 -8.942 1.00 96.75 82 ILE A CA 1
ATOM 645 C C . ILE A 1 82 ? 11.657 -9.798 -8.141 1.00 96.75 82 ILE A C 1
ATOM 647 O O . ILE A 1 82 ? 12.036 -9.701 -6.969 1.00 96.75 82 ILE A O 1
ATOM 651 N N . ASP A 1 83 ? 11.619 -10.969 -8.777 1.00 96.75 83 ASP A N 1
ATOM 652 C CA . ASP A 1 83 ? 12.204 -12.190 -8.222 1.00 96.75 83 ASP A CA 1
ATOM 653 C C . ASP A 1 83 ? 13.729 -12.153 -8.412 1.00 96.75 83 ASP A C 1
ATOM 655 O O . ASP A 1 83 ? 14.249 -12.120 -9.530 1.00 96.75 83 ASP A O 1
ATOM 659 N N . THR A 1 84 ? 14.489 -12.141 -7.319 1.00 96.25 84 THR A N 1
ATOM 660 C CA . THR A 1 84 ? 15.941 -11.917 -7.368 1.00 96.25 84 THR A CA 1
ATOM 661 C C . THR A 1 84 ? 16.719 -13.069 -8.000 1.00 96.25 84 THR A C 1
ATOM 663 O O . THR A 1 84 ? 17.897 -12.871 -8.324 1.00 96.25 84 THR A O 1
ATOM 666 N N . ARG A 1 85 ? 16.089 -14.234 -8.215 1.00 96.31 85 ARG A N 1
ATOM 667 C CA . ARG A 1 85 ? 16.670 -15.381 -8.926 1.00 96.31 85 ARG A CA 1
ATOM 668 C C . ARG A 1 85 ? 16.498 -15.259 -10.440 1.00 96.31 85 ARG A C 1
ATOM 670 O O . ARG A 1 85 ? 17.446 -15.554 -11.157 1.00 96.31 85 ARG A O 1
ATOM 677 N N . THR A 1 86 ? 15.326 -14.845 -10.925 1.00 96.25 86 THR A N 1
ATOM 678 C CA . THR A 1 86 ? 15.056 -14.728 -12.375 1.00 96.25 86 THR A CA 1
ATOM 679 C C . THR A 1 86 ? 15.381 -13.347 -12.943 1.00 96.25 86 THR A C 1
ATOM 681 O O . THR A 1 86 ? 15.572 -13.234 -14.146 1.00 96.25 86 THR A O 1
ATOM 684 N N . LYS A 1 87 ? 15.457 -12.316 -12.087 1.00 95.94 87 LYS A N 1
ATOM 685 C CA . LYS A 1 87 ? 15.512 -10.878 -12.430 1.00 95.94 87 LYS A CA 1
ATOM 686 C C . LYS A 1 87 ? 14.255 -10.333 -13.118 1.00 95.94 87 LYS A C 1
ATOM 688 O O . LYS A 1 87 ? 14.221 -9.158 -13.465 1.00 95.94 87 LYS A O 1
ATOM 693 N N . GLU A 1 88 ? 13.213 -11.149 -13.233 1.00 95.38 88 GLU A N 1
ATOM 694 C CA . GLU A 1 88 ? 11.929 -10.758 -13.807 1.00 95.38 88 GLU A CA 1
ATOM 695 C C . GLU A 1 88 ? 10.913 -10.338 -12.748 1.00 95.38 88 GLU A C 1
ATOM 697 O O . GLU A 1 88 ? 11.064 -10.645 -11.561 1.00 95.38 88 GLU A O 1
ATOM 702 N N . ARG A 1 89 ? 9.840 -9.668 -13.190 1.00 95.31 89 ARG A N 1
ATOM 703 C CA . ARG A 1 89 ? 8.668 -9.422 -12.335 1.00 95.31 89 ARG A CA 1
ATOM 704 C C . ARG A 1 89 ? 8.142 -10.753 -11.792 1.00 95.31 89 ARG A C 1
ATOM 706 O O . ARG A 1 89 ? 8.083 -11.742 -12.525 1.00 95.31 89 ARG A O 1
ATOM 713 N N . ILE A 1 90 ? 7.752 -10.779 -10.519 1.00 96.00 90 ILE A N 1
ATOM 714 C CA . ILE A 1 90 ? 7.133 -11.959 -9.918 1.00 96.00 90 ILE A CA 1
ATOM 715 C C . ILE A 1 90 ? 5.900 -12.377 -10.721 1.00 96.00 90 ILE A C 1
ATOM 717 O O . ILE A 1 90 ? 5.097 -11.549 -11.148 1.00 96.00 90 ILE A O 1
ATOM 721 N N . GLN A 1 91 ? 5.756 -13.685 -10.887 1.00 94.31 91 GLN A N 1
ATOM 722 C CA . GLN A 1 91 ? 4.537 -14.315 -11.365 1.00 94.31 91 GLN A CA 1
ATOM 723 C C . GLN A 1 91 ? 3.942 -15.079 -10.183 1.00 94.31 91 GLN A C 1
ATOM 725 O O . GLN A 1 91 ? 4.635 -15.865 -9.526 1.00 94.31 91 GLN A O 1
ATOM 730 N N . LEU A 1 92 ? 2.681 -14.789 -9.881 1.00 94.38 92 LEU A N 1
ATOM 731 C CA . LEU A 1 92 ? 1.867 -15.470 -8.882 1.00 94.38 92 LEU A CA 1
ATOM 732 C C . LEU A 1 92 ? 0.616 -15.995 -9.590 1.00 94.38 92 LEU A C 1
ATOM 734 O O . LEU A 1 92 ? 0.105 -15.333 -10.489 1.00 94.38 92 LEU A O 1
ATOM 738 N N . ASP A 1 93 ? 0.114 -17.154 -9.171 1.00 96.19 93 ASP A N 1
ATOM 739 C CA . ASP A 1 93 ? -1.117 -17.740 -9.715 1.00 96.19 93 ASP A CA 1
ATOM 740 C C . ASP A 1 93 ? -2.353 -17.063 -9.090 1.00 96.19 93 ASP A C 1
ATOM 742 O O . ASP A 1 93 ? -3.051 -17.625 -8.246 1.00 96.19 93 ASP A O 1
ATOM 746 N N . VAL A 1 94 ? -2.538 -15.778 -9.415 1.00 96.06 94 VAL A N 1
ATOM 747 C CA . VAL A 1 94 ? -3.620 -14.915 -8.920 1.00 96.06 94 VAL A CA 1
ATOM 748 C C . VAL A 1 94 ? -4.132 -14.013 -10.044 1.00 96.06 94 VAL A C 1
ATOM 750 O O . VAL A 1 94 ? -3.356 -13.423 -10.790 1.00 96.06 94 VAL A O 1
ATOM 753 N N . ALA A 1 95 ? -5.454 -13.870 -10.151 1.00 94.88 95 ALA A N 1
ATOM 754 C CA . ALA A 1 95 ? -6.102 -13.060 -11.190 1.00 94.88 95 ALA A CA 1
ATOM 755 C C . ALA A 1 95 ? -6.348 -11.592 -10.775 1.00 94.88 95 ALA A C 1
ATOM 757 O O . ALA A 1 95 ? -6.962 -10.825 -11.519 1.00 94.88 95 ALA A O 1
ATOM 758 N N . CYS A 1 96 ? -5.927 -11.192 -9.572 1.00 94.31 96 CYS A N 1
ATOM 759 C CA . CYS A 1 96 ? -6.247 -9.896 -8.975 1.00 94.31 96 CYS A CA 1
ATOM 760 C C . CYS A 1 96 ? -5.119 -9.346 -8.086 1.00 94.31 96 CYS A C 1
ATOM 762 O O . CYS A 1 96 ? -4.169 -10.043 -7.729 1.00 94.31 96 CYS A O 1
ATOM 764 N N . GLU A 1 97 ? -5.249 -8.064 -7.742 1.00 95.50 97 GLU A N 1
ATOM 765 C CA . GLU A 1 97 ? -4.396 -7.349 -6.789 1.00 95.50 97 GLU A CA 1
ATOM 766 C C . GLU A 1 97 ? -4.311 -8.100 -5.449 1.00 95.50 97 GLU A C 1
ATOM 768 O O . GLU A 1 97 ? -5.324 -8.334 -4.791 1.00 95.50 97 GLU A O 1
ATOM 773 N N . THR A 1 98 ? -3.101 -8.512 -5.068 1.00 96.50 98 THR A N 1
ATOM 774 C CA . THR A 1 98 ? -2.858 -9.459 -3.971 1.00 96.50 98 THR A CA 1
ATOM 775 C C . THR A 1 98 ? -1.682 -9.008 -3.107 1.00 96.50 98 THR A C 1
ATOM 777 O O . THR A 1 98 ? -0.596 -8.717 -3.609 1.00 96.50 98 THR A O 1
ATOM 780 N N . ILE A 1 99 ? -1.868 -8.998 -1.784 1.00 97.19 99 ILE A N 1
ATOM 781 C CA . ILE A 1 99 ? -0.787 -8.747 -0.820 1.00 97.19 99 ILE A CA 1
ATOM 782 C C . ILE A 1 99 ? 0.201 -9.919 -0.850 1.00 97.19 99 ILE A C 1
ATOM 784 O O . ILE A 1 99 ? -0.170 -11.075 -0.653 1.00 97.19 99 ILE A O 1
ATOM 788 N N . VAL A 1 100 ? 1.481 -9.623 -1.066 1.00 96.88 100 VAL A N 1
ATOM 789 C CA . VAL A 1 100 ? 2.553 -10.622 -1.083 1.00 96.88 100 VAL A CA 1
ATOM 790 C C . VAL A 1 100 ? 3.063 -10.827 0.340 1.00 96.88 100 VAL A C 1
ATOM 792 O O . VAL A 1 100 ? 3.549 -9.884 0.965 1.00 96.88 100 VAL A O 1
ATOM 795 N N . SER A 1 101 ? 2.987 -12.063 0.851 1.00 94.06 101 SER A N 1
ATOM 796 C CA . SER A 1 101 ? 3.390 -12.368 2.232 1.00 94.06 101 SER A CA 1
ATOM 797 C C . SER A 1 101 ? 4.834 -11.912 2.509 1.00 94.06 101 SER A C 1
ATOM 799 O O . SER A 1 101 ? 5.716 -12.232 1.700 1.00 94.06 101 SER A O 1
ATOM 801 N N . PRO A 1 102 ? 5.126 -11.255 3.647 1.00 89.81 102 PRO A N 1
ATOM 802 C CA . PRO A 1 102 ? 6.473 -10.770 3.963 1.00 89.81 102 PRO A CA 1
ATOM 803 C C . PRO A 1 102 ? 7.508 -11.899 4.122 1.00 89.81 102 PRO A C 1
ATOM 805 O O . PRO A 1 102 ? 8.707 -11.653 4.038 1.00 89.81 102 PRO A O 1
ATOM 808 N N . GLN A 1 103 ? 7.068 -13.149 4.287 1.00 92.31 103 GLN A N 1
ATOM 809 C CA . GLN A 1 103 ? 7.916 -14.342 4.306 1.00 92.31 103 GLN A CA 1
ATOM 810 C C . GLN A 1 103 ? 8.397 -14.781 2.904 1.00 92.31 103 GLN A C 1
ATOM 812 O O . GLN A 1 103 ? 9.202 -15.715 2.808 1.00 92.31 103 GLN A O 1
ATOM 817 N N . ARG A 1 104 ? 7.945 -14.143 1.806 1.00 93.50 104 ARG A N 1
ATOM 818 C CA . ARG A 1 104 ? 8.400 -14.478 0.444 1.00 93.50 104 ARG A CA 1
ATOM 819 C C . ARG A 1 104 ? 9.882 -14.124 0.281 1.00 93.50 104 ARG A C 1
ATOM 821 O O . ARG A 1 104 ? 10.258 -12.964 0.137 1.00 93.50 104 ARG A O 1
ATOM 828 N N . ARG A 1 105 ? 10.720 -15.161 0.235 1.00 93.06 105 ARG A N 1
ATOM 829 C CA . ARG A 1 105 ? 12.149 -15.059 -0.098 1.00 93.06 105 ARG A CA 1
ATOM 830 C C . ARG A 1 105 ? 12.349 -14.626 -1.552 1.00 93.06 105 ARG A C 1
ATOM 832 O O . ARG A 1 105 ? 11.456 -14.771 -2.381 1.00 93.06 105 ARG A O 1
ATOM 839 N N . ASN A 1 106 ? 13.558 -14.156 -1.856 1.00 94.44 106 ASN A N 1
ATOM 840 C CA . ASN A 1 106 ? 13.982 -13.738 -3.195 1.00 94.44 106 ASN A CA 1
ATOM 841 C C . ASN A 1 106 ? 13.116 -12.615 -3.798 1.00 94.44 106 ASN A C 1
ATOM 843 O O . ASN A 1 106 ? 12.960 -12.545 -5.010 1.00 94.44 106 ASN A O 1
ATOM 847 N N . LEU A 1 107 ? 12.550 -11.736 -2.968 1.00 95.81 107 LEU A N 1
ATOM 848 C CA . LEU A 1 107 ? 11.726 -10.611 -3.405 1.00 95.81 107 LEU A CA 1
ATOM 849 C C . LEU A 1 107 ? 12.503 -9.295 -3.272 1.00 95.81 107 LEU A C 1
ATOM 851 O O . LEU A 1 107 ? 12.896 -8.913 -2.169 1.00 95.81 107 LEU A O 1
ATOM 855 N N . LYS A 1 108 ? 12.688 -8.579 -4.383 1.00 94.69 108 LYS A N 1
ATOM 856 C CA . LYS A 1 108 ? 13.114 -7.172 -4.406 1.00 94.69 108 LYS A CA 1
ATOM 857 C C . LYS A 1 108 ? 11.941 -6.321 -4.897 1.00 94.69 108 LYS A C 1
ATOM 859 O O . LYS A 1 108 ? 11.134 -6.778 -5.695 1.00 94.69 108 LYS A O 1
ATOM 864 N N . PHE A 1 109 ? 11.853 -5.085 -4.424 1.00 94.19 109 PHE A N 1
ATOM 865 C CA . PHE A 1 109 ? 11.029 -4.054 -5.052 1.00 94.19 109 PHE A CA 1
ATOM 866 C C . PHE A 1 109 ? 11.970 -3.055 -5.709 1.00 94.19 109 PHE A C 1
ATOM 868 O O . PHE A 1 109 ? 12.971 -2.667 -5.100 1.00 94.19 109 PHE A O 1
ATOM 875 N N . GLU A 1 110 ? 11.659 -2.659 -6.933 1.00 90.25 110 GLU A N 1
ATOM 876 C CA . GLU A 1 110 ? 12.380 -1.619 -7.650 1.00 90.25 110 GLU A CA 1
ATOM 877 C C . GLU A 1 110 ? 11.406 -0.484 -7.961 1.00 90.25 110 GLU A C 1
ATOM 879 O O . GLU A 1 110 ? 10.394 -0.695 -8.622 1.00 90.25 110 GLU A O 1
ATOM 884 N N . SER A 1 111 ? 11.706 0.712 -7.448 1.00 79.94 111 SER A N 1
ATOM 885 C CA . SER A 1 111 ? 10.913 1.936 -7.649 1.00 79.94 111 SER A CA 1
ATOM 886 C C . SER A 1 111 ? 11.325 2.676 -8.931 1.00 79.94 111 SER A C 1
ATOM 888 O O . SER A 1 111 ? 11.195 3.892 -9.033 1.00 79.94 111 SER A O 1
ATOM 890 N N . ASN A 1 112 ? 11.924 1.954 -9.882 1.00 69.44 112 ASN A N 1
ATOM 891 C CA . ASN A 1 112 ? 12.478 2.502 -11.110 1.00 69.44 112 ASN A CA 1
ATOM 892 C C . ASN A 1 112 ? 11.367 2.773 -12.129 1.00 69.44 112 ASN A C 1
ATOM 894 O O . ASN A 1 112 ? 10.599 1.891 -12.508 1.00 69.44 112 ASN A O 1
ATOM 898 N N . MET A 1 113 ? 11.320 4.017 -12.591 1.00 66.69 113 MET A N 1
ATOM 899 C CA . MET A 1 113 ? 10.321 4.532 -13.515 1.00 66.69 113 MET A CA 1
ATOM 900 C C . MET A 1 113 ? 11.026 5.298 -14.636 1.00 66.69 113 MET A C 1
ATOM 902 O O . MET A 1 113 ? 12.081 5.890 -14.412 1.00 66.69 113 MET A O 1
ATOM 906 N N . THR A 1 114 ? 10.483 5.259 -15.853 1.00 68.12 114 THR A N 1
ATOM 907 C CA . THR A 1 114 ? 11.095 5.973 -16.986 1.00 68.12 114 THR A CA 1
ATOM 908 C C . THR A 1 114 ? 10.930 7.487 -16.843 1.00 68.12 114 THR A C 1
ATOM 910 O O . THR A 1 114 ? 9.962 7.954 -16.245 1.00 68.12 114 THR A O 1
ATOM 913 N N . GLU A 1 115 ? 11.834 8.274 -17.435 1.00 68.31 115 GLU A N 1
ATOM 914 C CA . GLU A 1 115 ? 11.728 9.743 -17.439 1.00 68.31 115 GLU A CA 1
ATOM 915 C C . GLU A 1 115 ? 10.410 10.230 -18.063 1.00 68.31 115 GLU A C 1
ATOM 917 O O . GLU A 1 115 ? 9.814 11.188 -17.575 1.00 68.31 115 GLU A O 1
ATOM 922 N N . ALA A 1 116 ? 9.915 9.528 -19.092 1.00 68.94 116 ALA A N 1
ATOM 923 C CA . ALA A 1 116 ? 8.619 9.790 -19.712 1.00 68.94 116 ALA A CA 1
ATOM 924 C C . ALA A 1 116 ? 7.461 9.605 -18.716 1.00 68.94 116 ALA A C 1
ATOM 926 O O . ALA A 1 116 ? 6.664 10.522 -18.533 1.00 68.94 116 ALA A O 1
ATOM 927 N N . GLN A 1 117 ? 7.417 8.476 -18.000 1.00 67.25 117 GLN A N 1
ATOM 928 C CA . GLN A 1 117 ? 6.418 8.235 -16.953 1.00 67.25 117 GLN A CA 1
ATOM 929 C C . GLN A 1 117 ? 6.557 9.229 -15.789 1.00 67.25 117 GLN A C 1
ATOM 931 O O . GLN A 1 117 ? 5.553 9.748 -15.312 1.00 67.25 117 GLN A O 1
ATOM 936 N N . HIS A 1 118 ? 7.779 9.555 -15.357 1.00 68.62 118 HIS A N 1
ATOM 937 C CA . HIS A 1 118 ? 8.016 10.551 -14.306 1.00 68.62 118 HIS A CA 1
ATOM 938 C C . HIS A 1 118 ? 7.510 11.941 -14.711 1.00 68.62 118 HIS A C 1
ATOM 940 O O . HIS A 1 118 ? 6.853 12.619 -13.920 1.00 68.62 118 HIS A O 1
ATOM 946 N N . LYS A 1 119 ? 7.752 12.356 -15.958 1.00 69.00 119 LYS A N 1
ATOM 947 C CA . LYS A 1 119 ? 7.186 13.583 -16.522 1.00 69.00 119 LYS A CA 1
ATOM 948 C C . LYS A 1 119 ? 5.654 13.519 -16.565 1.00 69.00 119 LYS A C 1
ATOM 950 O O . LYS A 1 119 ? 5.013 14.428 -16.048 1.00 69.00 119 LYS A O 1
ATOM 955 N N . HIS A 1 120 ? 5.082 12.442 -17.100 1.00 73.44 120 HIS A N 1
ATOM 956 C CA . HIS A 1 120 ? 3.634 12.240 -17.217 1.00 73.44 120 HIS A CA 1
ATOM 957 C C . HIS A 1 120 ? 2.921 12.300 -15.855 1.00 73.44 120 HIS A C 1
ATOM 959 O O . HIS A 1 120 ? 1.936 13.022 -15.696 1.00 73.44 120 HIS A O 1
ATOM 965 N N . PHE A 1 121 ? 3.458 11.629 -14.830 1.00 70.75 121 PHE A N 1
ATOM 966 C CA . PHE A 1 121 ? 2.923 11.708 -13.470 1.00 70.75 121 PHE A CA 1
ATOM 967 C C . PHE A 1 121 ? 3.019 13.109 -12.878 1.00 70.75 121 PHE A C 1
ATOM 969 O O . PHE A 1 121 ? 2.049 13.573 -12.283 1.00 70.75 121 PHE A O 1
ATOM 976 N N . ASN A 1 122 ? 4.144 13.803 -13.059 1.00 70.25 122 ASN A N 1
ATOM 977 C CA . ASN A 1 122 ? 4.274 15.185 -12.606 1.00 70.25 122 ASN A CA 1
ATOM 978 C C . ASN A 1 122 ? 3.292 16.116 -13.335 1.00 70.25 122 ASN A C 1
ATOM 980 O O . ASN A 1 122 ? 2.710 16.989 -12.698 1.00 70.25 122 ASN A O 1
ATOM 984 N N . GLU A 1 123 ? 3.042 15.930 -14.631 1.00 74.94 123 GLU A N 1
ATOM 985 C CA . GLU A 1 123 ? 2.040 16.700 -15.384 1.00 74.94 123 GLU A CA 1
ATOM 986 C C . GLU A 1 123 ? 0.614 16.425 -14.871 1.00 74.94 123 GLU A C 1
ATOM 988 O O . GLU A 1 123 ? -0.125 17.371 -14.572 1.00 74.94 123 GLU A O 1
ATOM 993 N N . ILE A 1 124 ? 0.247 15.155 -14.651 1.00 74.06 124 ILE A N 1
ATOM 994 C CA . ILE A 1 124 ? -1.039 14.774 -14.046 1.00 74.06 124 ILE A CA 1
ATOM 995 C C . ILE A 1 124 ? -1.184 15.378 -12.645 1.00 74.06 124 ILE A C 1
ATOM 997 O O . ILE A 1 124 ? -2.175 16.060 -12.377 1.00 74.06 124 ILE A O 1
ATOM 1001 N N . LEU A 1 125 ? -0.219 15.166 -11.751 1.00 69.31 125 LEU A N 1
ATOM 1002 C CA . LEU A 1 125 ? -0.312 15.589 -10.353 1.00 69.31 125 LEU A CA 1
ATOM 1003 C C . LEU A 1 125 ? -0.325 17.116 -10.224 1.00 69.31 125 LEU A C 1
ATOM 1005 O O . LEU A 1 125 ? -1.183 17.644 -9.516 1.00 69.31 125 LEU A O 1
ATOM 1009 N N . ASN A 1 126 ? 0.504 17.841 -10.983 1.00 66.31 126 ASN A N 1
ATOM 1010 C CA . ASN A 1 126 ? 0.434 19.304 -11.032 1.00 66.31 126 ASN A CA 1
ATOM 1011 C C . ASN A 1 126 ? -0.927 19.793 -11.555 1.00 66.31 126 ASN A C 1
ATOM 1013 O O . ASN A 1 126 ? -1.501 20.711 -10.968 1.00 66.31 126 ASN A O 1
ATOM 1017 N N . SER A 1 127 ? -1.503 19.161 -12.589 1.00 66.94 127 SER A N 1
ATOM 1018 C CA . SER A 1 127 ? -2.843 19.532 -13.080 1.00 66.94 127 SER A CA 1
ATOM 1019 C C . SER A 1 127 ? -3.937 19.347 -12.017 1.00 66.94 127 SER A C 1
ATOM 1021 O O . SER A 1 127 ? -4.850 20.170 -11.914 1.00 66.94 127 SER A O 1
ATOM 1023 N N . ARG A 1 128 ? -3.823 18.311 -11.170 1.00 60.34 128 ARG A N 1
ATOM 1024 C CA . ARG A 1 128 ? -4.748 18.059 -10.054 1.00 60.34 128 ARG A CA 1
ATOM 1025 C C . ARG A 1 128 ? -4.542 19.057 -8.912 1.00 60.34 128 ARG A C 1
ATOM 1027 O O . ARG A 1 128 ? -5.522 19.636 -8.458 1.00 60.34 128 ARG A O 1
ATOM 1034 N N . VAL A 1 129 ? -3.298 19.334 -8.513 1.00 56.78 129 VAL A N 1
ATOM 1035 C CA . VAL A 1 129 ? -2.964 20.324 -7.466 1.00 56.78 129 VAL A CA 1
ATOM 1036 C C . VAL A 1 129 ? -3.430 21.733 -7.851 1.00 56.78 129 VAL A C 1
ATOM 1038 O O . VAL A 1 129 ? -4.009 22.440 -7.024 1.00 56.78 129 VAL A O 1
ATOM 1041 N N . VAL A 1 130 ? -3.268 22.131 -9.119 1.00 56.03 130 VAL A N 1
ATOM 1042 C CA . VAL A 1 130 ? -3.784 23.410 -9.644 1.00 56.03 130 VAL A CA 1
ATOM 1043 C C . VAL A 1 130 ? -5.308 23.519 -9.490 1.00 56.03 130 VAL A C 1
ATOM 1045 O O . VAL A 1 130 ? -5.811 24.614 -9.229 1.00 56.03 130 VAL A O 1
ATOM 1048 N N . ALA A 1 131 ? -6.036 22.401 -9.576 1.00 56.41 131 ALA A N 1
ATOM 1049 C CA . ALA 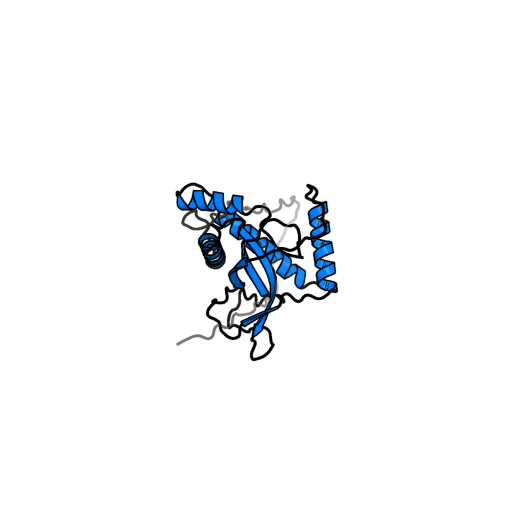A 1 131 ? -7.484 22.349 -9.387 1.00 56.41 131 ALA A CA 1
ATOM 1050 C C . ALA A 1 131 ? -7.942 22.306 -7.909 1.00 56.41 131 ALA A C 1
ATOM 1052 O O . ALA A 1 131 ? -9.133 22.489 -7.657 1.00 56.41 131 ALA A O 1
ATOM 1053 N N . THR A 1 132 ? -7.049 22.079 -6.931 1.00 45.62 132 THR A N 1
ATOM 1054 C CA . THR A 1 132 ? -7.428 21.792 -5.525 1.00 45.62 132 THR A CA 1
ATOM 1055 C C . THR A 1 132 ? -6.599 22.524 -4.451 1.00 45.62 132 THR A C 1
ATOM 1057 O O . THR A 1 132 ? -6.424 21.986 -3.359 1.00 45.62 132 THR A O 1
ATOM 1060 N N . LYS A 1 133 ? -6.078 23.731 -4.739 1.00 47.34 133 LYS A N 1
ATOM 1061 C CA . LYS A 1 133 ? -5.283 24.594 -3.818 1.00 47.34 133 LYS A CA 1
ATOM 1062 C C . LYS A 1 133 ? -5.707 24.498 -2.336 1.00 47.34 133 LYS A C 1
ATOM 1064 O O . LYS A 1 133 ? -6.883 24.704 -2.033 1.00 47.34 133 LYS A O 1
ATOM 1069 N N . PRO A 1 134 ? -4.752 24.306 -1.407 1.00 40.38 134 PRO A N 1
ATOM 1070 C CA . PRO A 1 134 ? -3.874 25.401 -0.948 1.00 40.38 134 PRO A CA 1
ATOM 1071 C C . PRO A 1 134 ? -2.407 25.273 -1.425 1.00 40.38 134 PRO A C 1
ATOM 1073 O O . PRO A 1 134 ? -2.051 24.261 -2.024 1.00 40.38 134 PRO A O 1
ATOM 1076 N N . PRO A 1 135 ? -1.551 26.302 -1.234 1.00 42.69 135 PRO A N 1
ATOM 1077 C CA . PRO A 1 135 ? -0.177 26.288 -1.738 1.00 42.69 135 PRO A CA 1
ATOM 1078 C C . PRO A 1 135 ? 0.795 25.550 -0.808 1.00 42.69 135 PRO A C 1
ATOM 1080 O O . PRO A 1 135 ? 0.773 25.750 0.404 1.00 42.69 135 PRO A O 1
ATOM 1083 N N . TYR A 1 136 ? 1.723 24.804 -1.406 1.00 45.25 136 TYR A N 1
ATOM 1084 C CA . TYR A 1 136 ? 2.935 24.304 -0.755 1.00 45.25 136 TYR A CA 1
ATOM 1085 C C . TYR A 1 136 ? 4.167 24.874 -1.464 1.00 45.25 136 TYR A C 1
ATOM 1087 O O . TYR A 1 136 ? 4.166 25.051 -2.683 1.00 45.25 136 TYR A O 1
ATOM 1095 N N . GLN A 1 137 ? 5.209 25.189 -0.694 1.00 39.78 137 GLN A N 1
ATOM 1096 C CA . GLN A 1 137 ? 6.513 25.598 -1.212 1.00 39.78 137 GLN A CA 1
ATOM 1097 C C . GLN A 1 137 ? 7.457 24.398 -1.156 1.00 39.78 137 GLN A C 1
ATOM 1099 O O . GLN A 1 137 ? 7.595 23.781 -0.102 1.00 39.78 137 GLN A O 1
ATOM 1104 N N . ILE A 1 138 ? 8.122 24.087 -2.269 1.00 45.44 138 ILE A N 1
ATOM 1105 C CA . ILE A 1 138 ? 9.253 23.156 -2.257 1.00 45.44 138 ILE A CA 1
ATOM 1106 C C . ILE A 1 138 ? 10.438 23.901 -1.637 1.00 45.44 138 ILE A C 1
ATOM 1108 O O . ILE A 1 138 ? 10.821 24.970 -2.116 1.00 45.44 138 ILE A O 1
ATOM 1112 N N . VAL A 1 139 ? 10.990 23.347 -0.560 1.00 42.91 139 VAL A N 1
ATOM 1113 C CA . VAL A 1 139 ? 12.156 23.877 0.158 1.00 42.91 139 VAL A CA 1
ATOM 1114 C C . VAL A 1 139 ? 13.333 22.928 -0.076 1.00 42.91 139 VAL A C 1
ATOM 1116 O O . VAL A 1 139 ? 13.130 21.728 -0.233 1.00 42.91 139 VAL A O 1
ATOM 1119 N N . ASN A 1 140 ? 14.559 23.451 -0.161 1.00 39.59 140 ASN A N 1
ATOM 1120 C CA . ASN A 1 140 ? 15.724 22.632 -0.508 1.00 39.59 140 ASN A CA 1
ATOM 1121 C C . ASN A 1 140 ? 16.230 21.832 0.703 1.00 39.59 140 ASN A C 1
ATOM 1123 O O . ASN A 1 140 ? 16.661 22.423 1.690 1.00 39.59 140 ASN A O 1
ATOM 1127 N N . GLY A 1 141 ? 16.179 20.505 0.563 1.00 47.12 141 GLY A N 1
ATOM 1128 C CA . GLY A 1 141 ? 16.421 19.489 1.588 1.00 47.12 141 GLY A CA 1
ATOM 1129 C C . GLY A 1 141 ? 17.654 19.644 2.484 1.00 47.12 141 GLY A C 1
ATOM 1130 O O . GLY A 1 141 ? 18.745 20.011 2.038 1.00 47.12 141 GLY A O 1
ATOM 1131 N N . GLY A 1 142 ? 17.465 19.264 3.749 1.00 45.38 142 GLY A N 1
ATOM 1132 C CA . GLY A 1 142 ? 18.529 18.800 4.634 1.00 45.38 142 GLY A CA 1
ATOM 1133 C C . GLY A 1 142 ? 18.705 17.274 4.572 1.00 45.38 142 GLY A C 1
ATOM 1134 O O . GLY A 1 142 ? 18.482 16.654 3.530 1.00 45.38 142 GLY A O 1
ATOM 1135 N N . ILE A 1 143 ? 19.174 16.664 5.665 1.00 46.78 143 ILE A N 1
ATOM 1136 C CA . ILE A 1 143 ? 19.559 15.241 5.712 1.00 46.78 143 ILE A CA 1
ATOM 1137 C C . ILE A 1 143 ? 18.635 14.483 6.665 1.00 46.78 143 ILE A C 1
ATOM 1139 O O . ILE A 1 143 ? 18.810 14.494 7.884 1.00 46.78 143 ILE A O 1
ATOM 1143 N N . VAL A 1 144 ? 17.683 13.772 6.069 1.00 58.25 144 VAL A N 1
ATOM 1144 C CA . VAL A 1 144 ? 16.675 12.967 6.758 1.00 58.25 144 VAL A CA 1
ATOM 1145 C C . VAL A 1 144 ? 17.247 11.630 7.258 1.00 58.25 144 VAL A C 1
ATOM 1147 O O . VAL A 1 144 ? 17.812 10.849 6.492 1.00 58.25 144 VAL A O 1
ATOM 1150 N N . GLU A 1 145 ? 17.023 11.306 8.536 1.00 57.91 145 GLU A N 1
ATOM 1151 C CA . GLU A 1 145 ? 17.252 9.965 9.100 1.00 57.91 145 GLU A CA 1
ATOM 1152 C C . GLU A 1 145 ? 15.933 9.162 9.110 1.00 57.91 145 GLU A C 1
ATOM 1154 O O . GLU A 1 145 ? 15.208 9.140 10.106 1.00 57.91 145 GLU A O 1
ATOM 1159 N N . LYS A 1 146 ? 15.608 8.521 7.978 1.00 68.06 146 LYS A N 1
ATOM 1160 C CA . LYS A 1 146 ? 14.347 7.784 7.754 1.00 68.06 146 LYS A CA 1
ATOM 1161 C C . LYS A 1 146 ? 14.452 6.325 8.215 1.00 68.06 146 LYS A C 1
ATOM 1163 O O . LYS A 1 146 ? 15.055 5.485 7.539 1.00 68.06 146 LYS A O 1
ATOM 1168 N N . VAL A 1 147 ? 13.852 5.989 9.358 1.00 75.12 147 VAL A N 1
ATOM 1169 C CA . VAL A 1 147 ? 13.871 4.628 9.922 1.00 75.12 147 VAL A CA 1
ATOM 1170 C C . VAL A 1 147 ? 12.656 3.838 9.441 1.00 75.12 147 VAL A C 1
ATOM 1172 O O . VAL A 1 147 ? 11.535 4.042 9.902 1.00 75.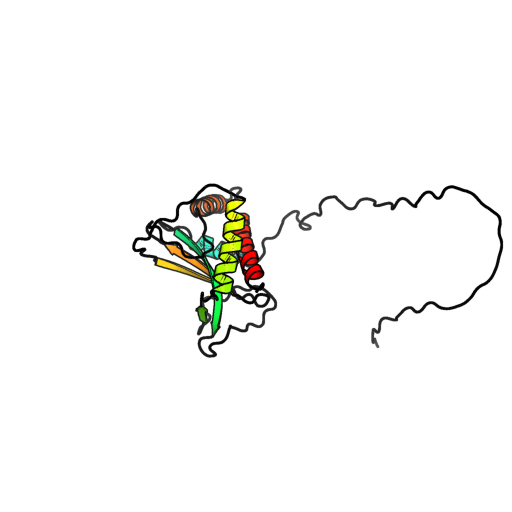12 147 VAL A O 1
ATOM 1175 N N . ARG A 1 148 ? 12.876 2.885 8.531 1.00 80.75 148 ARG A N 1
ATOM 1176 C CA . ARG A 1 148 ? 11.822 2.004 8.007 1.00 80.75 148 ARG A CA 1
ATOM 1177 C C . ARG A 1 148 ? 11.352 0.992 9.052 1.00 80.75 148 ARG A C 1
ATOM 1179 O O . ARG A 1 148 ? 12.125 0.134 9.470 1.00 80.75 148 ARG A O 1
ATOM 1186 N N . ILE A 1 149 ? 10.072 1.056 9.415 1.00 85.50 149 ILE A N 1
ATOM 1187 C CA . ILE A 1 149 ? 9.455 0.233 10.466 1.00 85.50 149 ILE A CA 1
ATOM 1188 C C . ILE A 1 149 ? 8.807 -1.018 9.870 1.00 85.50 149 ILE A C 1
ATOM 1190 O O . ILE A 1 149 ? 9.039 -2.126 10.350 1.00 85.50 149 ILE A O 1
ATOM 1194 N N . ALA A 1 150 ? 7.994 -0.851 8.823 1.00 89.44 150 ALA A N 1
ATOM 1195 C CA . ALA A 1 150 ? 7.176 -1.927 8.270 1.00 89.44 150 ALA A CA 1
ATOM 1196 C C . ALA A 1 150 ? 6.981 -1.796 6.754 1.00 89.44 150 ALA A C 1
ATOM 1198 O O . ALA A 1 150 ? 6.989 -0.695 6.210 1.00 89.44 150 ALA A O 1
ATOM 1199 N N . VAL A 1 151 ? 6.786 -2.929 6.071 1.00 92.62 151 VAL A N 1
ATOM 1200 C CA . VAL A 1 151 ? 6.649 -3.008 4.606 1.00 92.62 151 VAL A CA 1
ATOM 1201 C C . VAL A 1 151 ? 5.503 -3.940 4.227 1.00 92.62 151 VAL A C 1
ATOM 1203 O O . VAL A 1 151 ? 5.474 -5.088 4.672 1.00 92.62 151 VAL A O 1
ATOM 1206 N N . LEU A 1 152 ? 4.625 -3.485 3.335 1.00 95.12 152 LEU A N 1
ATOM 1207 C CA . LEU A 1 152 ? 3.599 -4.292 2.684 1.00 95.12 152 LEU A CA 1
ATOM 1208 C C . LEU A 1 152 ? 3.813 -4.229 1.166 1.00 95.12 152 LEU A C 1
ATOM 1210 O O . LEU A 1 152 ? 3.740 -3.162 0.561 1.00 95.12 152 LEU A O 1
ATOM 1214 N N . ASN A 1 153 ? 4.114 -5.369 0.542 1.00 96.56 153 ASN A N 1
ATOM 1215 C CA . ASN A 1 153 ? 4.294 -5.463 -0.909 1.00 96.56 153 ASN A CA 1
ATOM 1216 C C . ASN A 1 153 ? 2.991 -5.971 -1.540 1.00 96.56 153 ASN A C 1
ATOM 1218 O O . ASN A 1 153 ? 2.424 -6.946 -1.045 1.00 96.56 153 ASN A O 1
ATOM 1222 N N . VAL A 1 154 ? 2.537 -5.360 -2.633 1.00 96.81 154 VAL A N 1
ATOM 1223 C CA . VAL A 1 154 ? 1.305 -5.742 -3.338 1.00 96.81 154 VAL A CA 1
ATOM 1224 C C . VAL A 1 154 ? 1.623 -6.055 -4.793 1.00 96.81 154 VAL A C 1
ATOM 1226 O O . VAL A 1 154 ? 2.215 -5.237 -5.496 1.00 96.81 154 VAL A O 1
ATOM 1229 N N . HIS A 1 155 ? 1.232 -7.249 -5.234 1.00 96.81 155 HIS A N 1
ATOM 1230 C CA . HIS A 1 155 ? 1.319 -7.665 -6.626 1.00 96.81 155 HIS A CA 1
ATOM 1231 C C . HIS A 1 155 ? 0.021 -7.339 -7.355 1.00 96.81 155 HIS A C 1
ATOM 1233 O O . HIS A 1 155 ? -1.054 -7.735 -6.902 1.00 96.81 155 HIS A O 1
ATOM 1239 N N . SER A 1 156 ? 0.129 -6.683 -8.505 1.00 95.06 156 SER A N 1
ATOM 1240 C CA . SER A 1 156 ? -1.028 -6.246 -9.289 1.00 95.06 156 SER A CA 1
ATOM 1241 C C . SER A 1 156 ? -0.934 -6.790 -10.720 1.00 95.06 156 SER A C 1
ATOM 1243 O O . SER A 1 156 ? -0.436 -6.102 -11.609 1.00 95.06 156 SER A O 1
ATOM 1245 N N . PRO A 1 157 ? -1.378 -8.036 -10.984 1.00 93.44 157 PRO A N 1
ATOM 1246 C CA . PRO A 1 157 ? -1.174 -8.700 -12.279 1.00 93.44 157 PRO A CA 1
ATOM 1247 C C . PRO A 1 157 ? -1.853 -7.968 -13.449 1.00 93.44 157 PRO A C 1
ATOM 1249 O O . PRO A 1 157 ? -1.351 -7.996 -14.568 1.00 93.44 157 PRO A O 1
ATOM 1252 N N . ASN A 1 158 ? -2.949 -7.252 -13.174 1.00 92.12 158 ASN A N 1
ATOM 1253 C CA . ASN A 1 158 ? -3.732 -6.496 -14.159 1.00 92.12 158 ASN A CA 1
ATOM 1254 C C . ASN A 1 158 ? -3.228 -5.050 -14.374 1.00 92.12 158 ASN A C 1
ATOM 1256 O O . ASN A 1 158 ? -3.948 -4.220 -14.927 1.00 92.12 158 ASN A O 1
ATOM 1260 N N . THR A 1 159 ? -2.024 -4.723 -13.899 1.00 88.31 159 THR A N 1
ATOM 1261 C CA . THR A 1 159 ? -1.345 -3.435 -14.107 1.00 88.31 159 THR A CA 1
ATOM 1262 C C . THR A 1 159 ? 0.128 -3.679 -14.446 1.00 88.31 159 THR A C 1
ATOM 1264 O O . THR A 1 159 ? 0.686 -4.717 -14.089 1.00 88.31 159 THR A O 1
ATOM 1267 N N . TYR A 1 160 ? 0.795 -2.741 -15.129 1.00 86.19 160 TYR A N 1
ATOM 1268 C CA . TYR A 1 160 ? 2.233 -2.877 -15.421 1.00 86.19 160 TYR A CA 1
ATOM 1269 C C . TYR A 1 160 ? 3.100 -2.760 -14.155 1.00 86.19 160 TYR A C 1
ATOM 1271 O O . TYR A 1 160 ? 4.078 -3.496 -13.997 1.00 86.19 160 TYR A O 1
ATOM 1279 N N . LEU A 1 161 ? 2.712 -1.858 -13.247 1.00 89.75 161 LEU A N 1
ATOM 1280 C CA . LEU A 1 161 ? 3.383 -1.628 -11.972 1.00 89.75 161 LEU A CA 1
ATOM 1281 C C . LEU A 1 161 ? 2.716 -2.411 -10.836 1.00 89.75 161 LEU A C 1
ATOM 1283 O O . LEU A 1 161 ? 1.491 -2.472 -10.736 1.00 89.75 161 LEU A O 1
ATOM 1287 N N . ASP A 1 162 ? 3.556 -2.973 -9.975 1.00 93.88 162 ASP A N 1
ATOM 1288 C CA . ASP A 1 162 ? 3.239 -3.363 -8.603 1.00 93.88 162 ASP A CA 1
ATOM 1289 C C . ASP A 1 162 ? 3.356 -2.137 -7.682 1.00 93.88 162 ASP A C 1
ATOM 1291 O O . ASP A 1 162 ? 3.782 -1.058 -8.109 1.00 93.88 162 ASP A O 1
ATOM 1295 N N . TYR A 1 163 ? 3.049 -2.292 -6.394 1.00 94.00 163 TYR A N 1
ATOM 1296 C CA . TYR A 1 163 ? 3.310 -1.229 -5.424 1.00 94.00 163 TYR A CA 1
ATOM 1297 C C . TYR A 1 163 ? 3.733 -1.739 -4.049 1.00 94.00 163 TYR A C 1
ATOM 1299 O O . TYR A 1 163 ? 3.589 -2.913 -3.692 1.00 94.00 163 TYR A O 1
ATOM 1307 N N . ARG A 1 164 ? 4.292 -0.819 -3.270 1.00 94.31 164 ARG A N 1
ATOM 1308 C CA . ARG A 1 164 ? 4.711 -1.018 -1.888 1.00 94.31 164 ARG A CA 1
ATOM 1309 C C . ARG A 1 164 ? 4.094 0.074 -1.030 1.00 94.31 164 ARG A C 1
ATOM 1311 O O . ARG A 1 164 ? 4.243 1.244 -1.358 1.00 94.31 164 ARG A O 1
ATOM 1318 N N . ILE A 1 165 ? 3.459 -0.318 0.069 1.00 92.69 165 ILE A N 1
ATOM 1319 C CA . ILE A 1 165 ? 3.112 0.581 1.173 1.00 92.69 165 ILE A CA 1
ATOM 1320 C C . ILE A 1 165 ? 4.176 0.387 2.252 1.00 92.69 165 ILE A C 1
ATOM 1322 O O . ILE A 1 165 ? 4.557 -0.751 2.559 1.00 92.69 165 ILE A O 1
ATOM 1326 N N . THR A 1 166 ? 4.650 1.475 2.837 1.00 90.50 166 THR A N 1
ATOM 1327 C CA . THR A 1 166 ? 5.695 1.444 3.860 1.00 90.50 166 THR A CA 1
ATOM 1328 C C . THR A 1 166 ? 5.325 2.371 5.008 1.00 90.50 166 THR A C 1
ATOM 1330 O O . THR A 1 166 ? 4.658 3.383 4.813 1.00 90.50 166 THR A O 1
ATOM 1333 N N . VAL A 1 167 ? 5.738 2.004 6.219 1.00 86.50 167 VAL A N 1
ATOM 1334 C CA . VAL A 1 167 ? 5.601 2.850 7.410 1.00 86.50 167 VAL A CA 1
ATOM 1335 C C . VAL A 1 167 ? 6.998 3.114 7.944 1.00 86.50 167 VAL A C 1
ATOM 1337 O O . VAL A 1 167 ? 7.750 2.163 8.192 1.00 86.50 167 VAL A O 1
ATOM 1340 N N . ASN A 1 168 ? 7.341 4.384 8.117 1.00 85.94 168 ASN A N 1
ATOM 1341 C CA . ASN A 1 168 ? 8.635 4.834 8.614 1.00 85.94 168 ASN A CA 1
ATOM 1342 C C . ASN A 1 168 ? 8.449 5.712 9.873 1.00 85.94 168 ASN A C 1
ATOM 1344 O O . ASN A 1 168 ? 7.336 6.125 10.201 1.00 85.94 168 ASN A O 1
ATOM 1348 N N . SER A 1 169 ? 9.540 5.978 10.591 1.00 80.94 169 SER A N 1
ATOM 1349 C CA . SER A 1 169 ? 9.662 7.112 11.516 1.00 80.94 169 SER A CA 1
ATOM 1350 C C . SER A 1 169 ? 10.715 8.056 10.952 1.00 80.94 169 SER A C 1
ATOM 1352 O O . SER A 1 169 ? 11.796 7.610 10.553 1.00 80.94 169 SER A O 1
ATOM 1354 N N . GLU A 1 170 ? 10.378 9.337 10.881 1.00 70.19 170 GLU A N 1
ATOM 1355 C CA . GLU A 1 170 ? 11.162 10.352 10.188 1.00 70.19 170 GLU A CA 1
ATOM 1356 C C . GLU A 1 170 ? 11.193 11.654 10.991 1.00 70.19 170 GLU A C 1
ATOM 1358 O O . GLU A 1 170 ? 10.167 12.300 11.183 1.00 70.19 170 GLU A O 1
ATOM 1363 N N . LYS A 1 171 ? 12.373 12.075 11.461 1.00 62.50 171 LYS A N 1
ATOM 1364 C CA . LYS A 1 171 ? 12.514 13.398 12.094 1.00 62.50 171 LYS A CA 1
ATOM 1365 C C . LYS A 1 171 ? 12.224 14.480 11.039 1.00 62.50 171 LYS A C 1
ATOM 1367 O O . LYS A 1 171 ? 12.778 14.377 9.948 1.00 62.50 171 LYS A O 1
ATOM 1372 N N . PRO A 1 172 ? 11.411 15.508 11.347 1.00 53.72 172 PRO A N 1
ATOM 1373 C CA . PRO A 1 172 ? 10.885 16.427 10.340 1.00 53.72 172 PRO A CA 1
ATOM 1374 C C . PRO A 1 172 ? 11.976 17.309 9.716 1.00 53.72 172 PRO A C 1
ATOM 1376 O O . PRO A 1 172 ? 12.417 18.290 10.315 1.0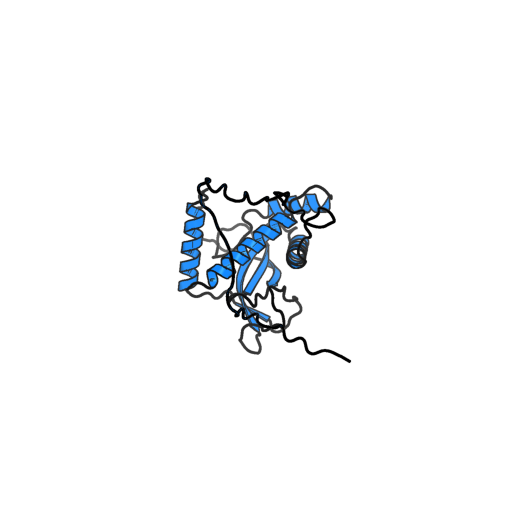0 53.72 172 PRO A O 1
ATOM 1379 N N . ASP A 1 173 ? 12.352 16.968 8.487 1.00 54.09 173 ASP A N 1
ATOM 1380 C CA . ASP A 1 173 ? 13.170 17.740 7.548 1.00 54.09 173 ASP A CA 1
ATOM 1381 C C . ASP A 1 173 ? 12.617 17.472 6.129 1.00 54.09 173 ASP A C 1
ATOM 1383 O O . ASP A 1 173 ? 11.958 16.461 5.897 1.00 54.09 173 ASP A O 1
ATOM 1387 N N . LEU A 1 174 ? 12.760 18.413 5.196 1.00 52.91 174 LEU A N 1
ATOM 1388 C CA . LEU A 1 174 ? 11.854 18.540 4.045 1.00 52.91 174 LEU A CA 1
ATOM 1389 C C . LEU A 1 174 ? 12.492 18.088 2.721 1.00 52.91 174 LEU A C 1
ATOM 1391 O O . LEU A 1 174 ? 12.770 18.910 1.847 1.00 52.91 174 LEU A O 1
ATOM 1395 N N . SER A 1 175 ? 12.664 16.776 2.536 1.00 45.34 175 SER A N 1
ATOM 1396 C CA . SER A 1 175 ? 13.012 16.175 1.236 1.00 45.34 175 SER A CA 1
ATOM 1397 C C . SER A 1 175 ? 11.931 15.195 0.766 1.00 45.34 175 SER A C 1
ATOM 1399 O O . SER A 1 175 ? 11.851 14.081 1.275 1.00 45.34 175 SER A O 1
ATOM 1401 N N . HIS A 1 176 ? 11.131 15.595 -0.225 1.00 44.59 176 HIS A N 1
ATOM 1402 C CA . HIS A 1 176 ? 10.065 14.763 -0.796 1.00 44.59 176 HIS A CA 1
ATOM 1403 C C . HIS A 1 176 ? 10.487 14.236 -2.177 1.00 44.59 176 HIS A C 1
ATOM 1405 O O . HIS A 1 176 ? 10.900 15.022 -3.036 1.00 44.59 176 HIS A O 1
ATOM 1411 N N . GLU A 1 177 ? 10.360 12.927 -2.402 1.00 53.59 177 GLU A N 1
ATOM 1412 C CA . GLU A 1 177 ? 10.408 12.318 -3.740 1.00 53.59 177 GLU A CA 1
ATOM 1413 C C . GLU A 1 177 ? 8.977 12.201 -4.321 1.00 53.59 177 GLU A C 1
ATOM 1415 O O . GLU A 1 177 ? 8.016 12.727 -3.758 1.00 53.59 177 GLU A O 1
ATOM 1420 N N . LEU A 1 178 ? 8.805 11.559 -5.484 1.00 55.16 178 LEU A N 1
ATOM 1421 C CA . LEU A 1 178 ? 7.484 11.404 -6.107 1.00 55.16 178 LEU A CA 1
ATOM 1422 C C . LEU A 1 178 ? 6.697 10.244 -5.474 1.00 55.16 178 LEU A C 1
ATOM 1424 O O . LEU A 1 178 ? 6.674 9.128 -6.001 1.00 55.16 178 LEU A O 1
ATOM 1428 N N . GLU A 1 179 ? 6.048 10.517 -4.344 1.00 65.94 179 GLU A N 1
ATOM 1429 C CA . GLU A 1 179 ? 5.438 9.494 -3.489 1.00 65.94 179 GLU A CA 1
ATOM 1430 C C . GLU A 1 179 ? 3.981 9.782 -3.103 1.00 65.94 179 GLU A C 1
ATOM 1432 O O . GLU A 1 179 ? 3.497 10.914 -3.164 1.00 65.94 179 GLU A O 1
ATOM 1437 N N . LEU A 1 180 ? 3.251 8.731 -2.712 1.00 67.69 180 LEU A N 1
ATOM 1438 C CA . LEU A 1 180 ? 1.894 8.844 -2.175 1.00 67.69 180 LEU A CA 1
ATOM 1439 C C . LEU A 1 180 ? 1.914 8.772 -0.652 1.00 67.69 180 LEU A C 1
ATOM 1441 O O . LEU A 1 180 ? 1.831 7.694 -0.068 1.00 67.69 180 LEU A O 1
ATOM 1445 N N . GLU A 1 181 ? 1.997 9.937 -0.023 1.00 75.56 181 GLU A N 1
ATOM 1446 C CA . GLU A 1 181 ? 2.104 10.076 1.428 1.00 75.56 181 GLU A CA 1
ATOM 1447 C C . GLU A 1 181 ? 0.782 10.484 2.095 1.00 75.56 181 GLU A C 1
ATOM 1449 O O . GLU A 1 181 ? -0.046 11.221 1.545 1.00 75.56 181 GLU A O 1
ATOM 1454 N N . PHE A 1 182 ? 0.598 10.058 3.344 1.00 73.12 182 PHE A N 1
ATOM 1455 C CA . PHE A 1 182 ? -0.402 10.654 4.228 1.00 73.12 182 PHE A CA 1
ATOM 1456 C C . PHE A 1 182 ? 0.085 12.015 4.750 1.00 73.12 182 PHE A C 1
ATOM 1458 O O . PHE A 1 182 ? 0.751 12.069 5.776 1.00 73.12 182 PHE A O 1
ATOM 1465 N N . ILE A 1 183 ? -0.335 13.113 4.108 1.00 67.94 183 ILE A N 1
ATOM 1466 C CA . ILE A 1 183 ? 0.007 14.513 4.474 1.00 67.94 183 ILE A CA 1
ATOM 1467 C C . ILE A 1 183 ? -0.190 14.822 5.976 1.00 67.94 183 ILE A C 1
ATOM 1469 O O . ILE A 1 183 ? 0.515 15.649 6.547 1.00 67.94 183 ILE A O 1
ATOM 1473 N N . ASN A 1 184 ? -1.156 14.172 6.634 1.00 76.69 184 ASN A N 1
ATOM 1474 C CA . ASN A 1 184 ? -1.288 14.210 8.089 1.00 76.69 184 ASN A CA 1
ATOM 1475 C C . ASN A 1 184 ? -1.669 12.823 8.649 1.00 76.69 184 ASN A C 1
ATOM 1477 O O . ASN A 1 184 ? -2.861 12.492 8.711 1.00 76.69 184 ASN A O 1
ATOM 1481 N N . PRO A 1 185 ? -0.691 12.019 9.110 1.00 82.19 185 PRO A N 1
ATOM 1482 C CA . PRO A 1 185 ? -0.942 10.696 9.683 1.00 82.19 185 PRO A CA 1
ATOM 1483 C C . PRO A 1 185 ? -1.721 10.739 11.006 1.00 82.19 185 PRO A C 1
ATOM 1485 O O . PRO A 1 185 ? -2.367 9.752 11.362 1.00 82.19 185 PRO A O 1
ATOM 1488 N N . GLN A 1 186 ? -1.744 11.881 11.710 1.00 84.81 186 GLN A N 1
ATOM 1489 C CA . GLN A 1 186 ? -2.478 12.028 12.975 1.00 84.81 186 GLN A CA 1
ATOM 1490 C C . GLN A 1 186 ? -3.986 11.828 12.793 1.00 84.81 186 GLN A C 1
ATOM 1492 O O . GLN A 1 186 ? -4.630 11.261 13.668 1.00 84.81 186 GLN A O 1
ATOM 1497 N N . ILE A 1 187 ? -4.548 12.179 11.629 1.00 88.94 187 ILE A N 1
ATOM 1498 C CA . ILE A 1 187 ? -5.966 11.921 11.318 1.00 88.94 187 ILE A CA 1
ATOM 1499 C C . ILE A 1 187 ? -6.253 10.409 11.340 1.00 88.94 187 ILE A C 1
ATOM 1501 O O . ILE A 1 187 ? -7.292 9.969 11.835 1.00 88.94 187 ILE A O 1
ATOM 1505 N N . LEU A 1 188 ? -5.319 9.592 10.845 1.00 90.62 188 LEU A N 1
ATOM 1506 C CA . LEU A 1 188 ? -5.459 8.137 10.836 1.00 90.62 188 LEU A CA 1
ATOM 1507 C C . LEU A 1 188 ? -5.214 7.527 12.232 1.00 90.62 188 LEU A C 1
ATOM 1509 O O . LEU A 1 188 ? -5.875 6.547 12.579 1.00 90.62 188 LEU A O 1
ATOM 1513 N N . ILE A 1 189 ? -4.357 8.139 13.062 1.00 91.12 189 ILE A N 1
ATOM 1514 C CA . ILE A 1 189 ? -4.186 7.800 14.492 1.00 91.12 189 ILE A CA 1
ATOM 1515 C C . ILE A 1 189 ? -5.451 8.140 15.296 1.00 91.12 189 ILE A C 1
ATOM 1517 O O . ILE A 1 189 ? -5.921 7.326 16.089 1.00 91.12 189 ILE A O 1
ATOM 1521 N N . GLU A 1 190 ? -6.059 9.306 15.081 1.00 93.50 190 GLU A N 1
ATOM 1522 C CA . GLU A 1 190 ? -7.314 9.692 15.730 1.00 93.50 190 GLU A CA 1
ATOM 1523 C C . GLU A 1 190 ? -8.461 8.735 15.386 1.00 93.50 190 GLU A C 1
ATOM 1525 O O . GLU A 1 190 ? -9.196 8.294 16.271 1.00 93.50 190 GLU A O 1
ATOM 1530 N N . GLU A 1 191 ? -8.640 8.418 14.102 1.00 95.06 191 GLU A N 1
ATOM 1531 C CA . GLU A 1 191 ? -9.686 7.493 13.655 1.00 95.06 191 GLU A CA 1
ATOM 1532 C C . GLU A 1 191 ? -9.407 6.050 14.094 1.00 95.06 191 GLU A C 1
ATOM 1534 O O . GLU A 1 191 ? -10.351 5.318 14.401 1.00 95.06 191 GLU A O 1
ATOM 1539 N N . LYS A 1 192 ? -8.132 5.666 14.246 1.00 94.31 192 LYS A N 1
ATOM 1540 C CA . LYS A 1 192 ? -7.742 4.437 14.945 1.00 94.31 192 LYS A CA 1
ATOM 1541 C C . LYS A 1 192 ? -8.173 4.474 16.410 1.00 94.31 192 LYS A C 1
ATOM 1543 O O . LYS A 1 192 ? -8.808 3.533 16.866 1.00 94.31 192 LYS A O 1
ATOM 1548 N N . ASN A 1 193 ? -7.873 5.539 17.150 1.00 95.31 193 ASN A N 1
ATOM 1549 C CA . ASN A 1 193 ? -8.223 5.636 18.569 1.00 95.31 193 ASN A CA 1
ATOM 1550 C C . ASN A 1 193 ? -9.743 5.561 18.786 1.00 95.31 193 ASN A C 1
ATOM 1552 O O . ASN A 1 193 ? -10.199 4.854 19.686 1.00 95.31 193 ASN A O 1
ATOM 1556 N N . LYS A 1 194 ? -10.529 6.193 17.905 1.00 95.75 194 LYS A N 1
ATOM 1557 C CA . LYS A 1 194 ? -11.996 6.065 17.868 1.00 95.75 194 LYS A CA 1
ATOM 1558 C C . LYS A 1 194 ? -12.421 4.610 17.594 1.00 95.75 194 LYS A C 1
ATOM 1560 O O . LYS A 1 194 ? -13.275 4.094 18.311 1.00 95.75 194 LYS A O 1
ATOM 1565 N N . LEU A 1 195 ? -11.797 3.919 16.632 1.00 93.50 195 LEU A N 1
ATOM 1566 C CA . LEU A 1 195 ? -12.038 2.492 16.348 1.00 93.50 195 LEU A CA 1
ATOM 1567 C C . LEU A 1 195 ? -11.729 1.589 17.558 1.00 93.50 195 LEU A C 1
ATOM 1569 O O . LEU A 1 195 ? -12.571 0.774 17.933 1.00 93.50 195 LEU A O 1
ATOM 1573 N N . THR A 1 196 ? -10.573 1.763 18.205 1.00 93.44 196 THR A N 1
ATOM 1574 C CA . THR A 1 196 ? -10.163 1.016 19.411 1.00 93.44 196 THR A CA 1
ATOM 1575 C C . THR A 1 196 ? -11.155 1.202 20.561 1.00 93.44 196 THR A C 1
ATOM 1577 O O . THR A 1 196 ? -11.473 0.253 21.273 1.00 93.44 196 THR A O 1
ATOM 1580 N N . GLN A 1 197 ? -11.689 2.416 20.718 1.00 95.44 197 GLN A N 1
ATOM 1581 C CA . GLN A 1 197 ? -12.692 2.770 21.729 1.00 95.44 197 GLN A CA 1
ATOM 1582 C C . GLN A 1 197 ? -14.131 2.381 21.326 1.00 95.44 197 GLN A C 1
ATOM 1584 O O . GLN A 1 197 ? -15.079 2.796 21.988 1.00 95.44 197 GLN A O 1
ATOM 1589 N N . GLN A 1 198 ? -14.309 1.607 20.244 1.00 93.56 198 GLN A N 1
ATOM 1590 C CA . GLN A 1 198 ? -15.604 1.196 19.673 1.00 93.56 198 GLN A CA 1
ATOM 1591 C C . GLN A 1 198 ? -16.530 2.371 19.296 1.00 93.56 198 GLN A C 1
ATOM 1593 O O . GLN A 1 198 ? -17.744 2.217 19.156 1.00 93.56 198 GLN A O 1
ATOM 1598 N N . GLN A 1 199 ? -15.959 3.559 19.092 1.00 95.00 199 GLN A N 1
ATOM 1599 C CA . GLN A 1 199 ? -16.678 4.752 18.665 1.00 95.00 199 GLN A CA 1
ATOM 1600 C C . GLN A 1 199 ? -16.859 4.773 17.145 1.00 95.00 199 GLN A C 1
ATOM 1602 O O . GLN A 1 199 ? -16.123 4.143 16.374 1.00 95.00 199 GLN A O 1
ATOM 1607 N N . ARG A 1 200 ? -17.832 5.573 16.695 1.00 93.06 200 ARG A N 1
ATOM 1608 C CA . ARG A 1 200 ? -18.036 5.850 15.273 1.00 93.06 200 ARG A CA 1
ATOM 1609 C C . ARG A 1 200 ? -16.796 6.538 14.699 1.00 93.06 200 ARG A C 1
ATOM 1611 O O . ARG A 1 200 ? -16.513 7.686 15.024 1.00 93.06 200 ARG A O 1
ATOM 1618 N N . ASN A 1 201 ? -16.115 5.830 13.810 1.00 94.50 201 ASN A N 1
ATOM 1619 C CA . ASN A 1 201 ? -14.876 6.245 13.166 1.00 94.50 201 ASN A CA 1
ATOM 1620 C C . ASN A 1 201 ? -15.002 6.179 11.632 1.00 94.50 201 ASN A C 1
ATOM 1622 O O . ASN A 1 201 ? -16.034 5.771 11.092 1.00 94.50 201 ASN A O 1
ATOM 1626 N N . ARG A 1 202 ? -13.942 6.593 10.939 1.00 93.69 202 ARG A N 1
ATOM 1627 C CA . ARG A 1 202 ? -13.775 6.579 9.477 1.00 93.69 202 ARG A CA 1
ATOM 1628 C C . ARG A 1 202 ? -12.522 5.813 9.042 1.00 93.69 202 ARG A C 1
ATOM 1630 O O . ARG A 1 202 ? -12.104 5.954 7.895 1.00 93.69 202 ARG A O 1
ATOM 1637 N N . TYR A 1 203 ? -11.910 5.031 9.937 1.00 94.25 203 TYR A N 1
ATOM 1638 C CA . TYR A 1 203 ? -10.587 4.429 9.738 1.00 94.25 203 TYR A CA 1
ATOM 1639 C C . TYR A 1 203 ? -10.502 3.636 8.425 1.00 94.25 203 TYR A C 1
ATOM 1641 O O . TYR A 1 203 ? -9.653 3.903 7.576 1.00 94.25 203 TYR A O 1
ATOM 1649 N N . VAL A 1 204 ? -11.464 2.731 8.212 1.00 93.12 204 VAL A N 1
ATOM 1650 C CA . VAL A 1 204 ? -11.558 1.905 6.997 1.00 93.12 204 VAL A CA 1
ATOM 1651 C C . VAL A 1 204 ? -11.752 2.759 5.740 1.00 93.12 204 VAL A C 1
ATOM 1653 O O . VAL A 1 204 ? -11.096 2.506 4.737 1.00 93.12 204 VAL A O 1
ATOM 1656 N N . ASN A 1 205 ? -12.594 3.797 5.788 1.00 92.75 205 ASN A N 1
ATOM 1657 C CA . ASN A 1 205 ? -12.839 4.676 4.638 1.00 92.75 205 ASN A CA 1
ATOM 1658 C C . ASN A 1 205 ? -11.597 5.492 4.248 1.00 92.75 205 ASN A C 1
ATOM 1660 O O . ASN A 1 205 ? -11.381 5.760 3.070 1.00 92.75 205 ASN A O 1
ATOM 1664 N N . ILE A 1 206 ? -10.773 5.888 5.222 1.00 92.81 206 ILE A N 1
ATOM 1665 C CA . ILE A 1 206 ? -9.514 6.598 4.962 1.00 92.81 206 ILE A CA 1
ATOM 1666 C C . ILE A 1 206 ? -8.498 5.653 4.303 1.00 92.81 206 ILE A C 1
ATOM 1668 O O . ILE A 1 206 ? -7.893 6.016 3.294 1.00 92.81 206 ILE A O 1
ATOM 1672 N N . VAL A 1 207 ? -8.366 4.426 4.818 1.00 93.88 207 VAL A N 1
ATOM 1673 C CA . VAL A 1 207 ? -7.525 3.367 4.230 1.00 93.88 207 VAL A CA 1
ATOM 1674 C C . VAL A 1 207 ? -7.986 3.026 2.806 1.00 93.88 207 VAL A C 1
ATOM 1676 O O . VAL A 1 207 ? -7.168 2.927 1.896 1.00 93.88 207 VAL A O 1
ATOM 1679 N N . GLU A 1 208 ? -9.294 2.908 2.582 1.00 93.94 208 GLU A N 1
ATOM 1680 C CA . GLU A 1 208 ? -9.888 2.652 1.266 1.00 93.94 208 GLU A CA 1
ATOM 1681 C C . GLU A 1 208 ? -9.625 3.788 0.267 1.00 93.94 208 GLU A C 1
ATOM 1683 O O . GLU A 1 208 ? -9.220 3.522 -0.864 1.00 93.94 208 GLU A O 1
ATOM 1688 N N . ASN A 1 209 ? -9.775 5.050 0.682 1.00 91.81 209 ASN A N 1
ATOM 1689 C CA . ASN A 1 209 ? -9.450 6.207 -0.158 1.00 91.81 209 ASN A CA 1
ATOM 1690 C C . ASN A 1 209 ? -7.963 6.230 -0.554 1.00 91.81 209 ASN A C 1
ATOM 1692 O O . ASN A 1 209 ? -7.645 6.476 -1.716 1.00 91.81 209 ASN A O 1
ATOM 1696 N N . PHE A 1 210 ? -7.057 5.923 0.378 1.00 91.38 210 PHE A N 1
ATOM 1697 C CA . PHE A 1 210 ? -5.619 5.822 0.104 1.00 91.38 210 PHE A CA 1
ATOM 1698 C C . PHE A 1 210 ? -5.301 4.716 -0.912 1.00 91.38 210 PHE A C 1
ATOM 1700 O O . PHE A 1 210 ? -4.641 4.971 -1.919 1.00 91.38 210 PHE A O 1
ATOM 1707 N N . ILE A 1 211 ? -5.850 3.512 -0.714 1.00 93.69 211 ILE A N 1
ATOM 1708 C CA . ILE A 1 211 ? -5.718 2.397 -1.665 1.00 93.69 211 ILE A CA 1
ATOM 1709 C C . ILE A 1 211 ? -6.266 2.786 -3.046 1.00 93.69 211 ILE A C 1
ATOM 1711 O O . ILE A 1 211 ? -5.645 2.489 -4.065 1.00 93.69 211 ILE A O 1
ATOM 1715 N N . ASN A 1 212 ? -7.408 3.470 -3.105 1.00 93.00 212 ASN A N 1
ATOM 1716 C CA . ASN A 1 212 ? -8.008 3.883 -4.370 1.00 93.00 212 ASN A CA 1
ATOM 1717 C C . ASN A 1 212 ? -7.169 4.949 -5.098 1.00 93.00 212 ASN A C 1
ATOM 1719 O O . ASN A 1 212 ? -7.050 4.871 -6.319 1.00 93.00 212 ASN A O 1
ATOM 1723 N N . ASN A 1 213 ? -6.501 5.861 -4.384 1.00 89.62 213 ASN A N 1
ATOM 1724 C CA . ASN A 1 213 ? -5.537 6.790 -4.986 1.00 89.62 213 ASN A CA 1
ATOM 1725 C C . ASN A 1 213 ? -4.344 6.047 -5.619 1.00 89.62 213 ASN A C 1
ATOM 1727 O O . ASN A 1 213 ? -3.997 6.323 -6.770 1.00 89.62 213 ASN A O 1
ATOM 1731 N N . ILE A 1 214 ? -3.773 5.057 -4.916 1.00 90.62 214 ILE A N 1
ATOM 1732 C CA . ILE A 1 214 ? -2.696 4.196 -5.445 1.00 90.62 214 ILE A CA 1
ATOM 1733 C C . ILE A 1 214 ? -3.170 3.452 -6.703 1.00 90.62 214 ILE A C 1
ATOM 1735 O O . ILE A 1 214 ? -2.498 3.485 -7.733 1.00 90.62 214 ILE A O 1
ATOM 1739 N N . ARG A 1 215 ? -4.356 2.830 -6.652 1.00 91.75 215 ARG A N 1
ATOM 1740 C CA . ARG A 1 215 ? -4.962 2.096 -7.779 1.00 91.75 215 ARG A CA 1
ATOM 1741 C C . ARG A 1 215 ? -5.225 2.969 -9.003 1.00 91.75 215 ARG A C 1
ATOM 1743 O O . ARG A 1 215 ? -5.113 2.471 -10.120 1.00 91.75 215 ARG A O 1
ATOM 1750 N N . CYS A 1 216 ? -5.607 4.231 -8.815 1.00 88.50 216 CYS A N 1
ATOM 1751 C CA . CYS A 1 216 ? -5.769 5.175 -9.919 1.00 88.50 216 CYS A CA 1
ATOM 1752 C C . CYS A 1 216 ? -4.417 5.465 -10.577 1.00 88.50 216 CYS A C 1
ATOM 1754 O O . CYS A 1 216 ? -4.267 5.256 -11.776 1.00 88.50 216 CYS A O 1
ATOM 1756 N N . LEU A 1 217 ? -3.397 5.839 -9.803 1.00 83.56 217 LEU A N 1
ATOM 1757 C CA . LEU A 1 217 ? -2.083 6.177 -10.361 1.00 83.56 217 LEU A CA 1
ATOM 1758 C C . LEU A 1 217 ? -1.372 4.959 -10.983 1.00 83.56 217 LEU A C 1
ATOM 1760 O O . LEU A 1 217 ? -0.771 5.085 -12.045 1.00 83.56 217 LEU A O 1
ATOM 1764 N N . ALA A 1 218 ? -1.548 3.752 -10.434 1.00 85.00 218 ALA A N 1
ATOM 176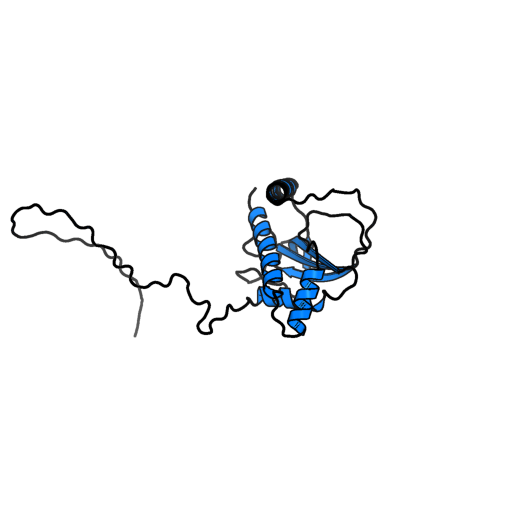5 C CA . ALA A 1 218 ? -1.093 2.498 -11.051 1.00 85.00 218 ALA A CA 1
ATOM 1766 C C . ALA A 1 218 ? -1.824 2.128 -12.368 1.00 85.00 218 ALA A C 1
ATOM 1768 O O . ALA A 1 218 ? -1.375 1.235 -13.100 1.00 85.00 218 ALA A O 1
ATOM 1769 N N . LYS A 1 219 ? -2.944 2.794 -12.688 1.00 84.75 219 LYS A N 1
ATOM 1770 C CA . LYS A 1 219 ? -3.633 2.697 -13.987 1.00 84.75 219 LYS A CA 1
ATOM 1771 C C . LYS A 1 219 ? -3.156 3.759 -14.968 1.00 84.75 219 LYS A C 1
ATOM 1773 O O . LYS A 1 219 ? -2.802 3.385 -16.081 1.00 84.75 219 LYS A O 1
ATOM 1778 N N . GLU A 1 220 ? -3.051 5.022 -14.550 1.00 78.31 220 GLU A N 1
ATOM 1779 C CA . GLU A 1 220 ? -2.461 6.083 -15.389 1.00 78.31 220 GLU A CA 1
ATOM 1780 C C . GLU A 1 220 ? -1.030 5.706 -15.840 1.00 78.31 220 GLU A C 1
ATOM 1782 O O . GLU A 1 220 ? -0.664 5.943 -16.984 1.00 78.31 220 GLU A O 1
ATOM 1787 N N . ALA A 1 221 ? -0.269 4.976 -15.004 1.00 69.12 221 ALA A N 1
ATOM 1788 C CA . ALA A 1 221 ? 1.055 4.399 -15.309 1.00 69.12 221 ALA A CA 1
ATOM 1789 C C . ALA A 1 221 ? 1.174 3.581 -16.616 1.00 69.12 221 ALA A C 1
ATOM 1791 O O . ALA A 1 221 ? 2.290 3.236 -17.021 1.00 69.12 221 ALA A O 1
ATOM 1792 N N . GLN A 1 222 ? 0.042 3.159 -17.188 1.00 65.25 222 GLN A N 1
ATOM 1793 C CA . GLN A 1 222 ? -0.059 2.291 -18.365 1.00 65.25 222 GLN A CA 1
ATOM 1794 C C . GLN A 1 222 ? -0.297 3.079 -19.661 1.00 65.25 222 GLN A C 1
ATOM 1796 O O . GLN A 1 222 ? -0.296 2.485 -20.739 1.00 65.25 222 GLN A O 1
ATOM 1801 N N . ILE A 1 223 ? -0.509 4.393 -19.559 1.00 56.12 223 ILE A N 1
ATOM 1802 C CA . ILE A 1 223 ? -0.635 5.304 -20.694 1.00 56.12 223 ILE A CA 1
ATOM 1803 C C . ILE A 1 223 ? 0.781 5.807 -21.055 1.00 56.12 223 ILE A C 1
ATOM 1805 O O . ILE A 1 223 ? 1.508 6.223 -20.150 1.00 56.12 223 ILE A O 1
ATOM 1809 N N . PRO A 1 224 ? 1.212 5.706 -22.330 1.00 48.06 224 PRO A N 1
ATOM 1810 C CA . PRO A 1 224 ? 2.533 6.152 -22.786 1.00 48.06 224 PRO A CA 1
ATOM 1811 C C . PRO A 1 224 ? 2.618 7.665 -23.055 1.00 48.06 224 PRO A C 1
ATOM 1813 O O . PRO A 1 224 ? 1.586 8.260 -23.443 1.00 48.06 224 PRO A O 1
#

Radius of gyration: 27.51 Å; chains: 1; bounding box: 80×66×67 Å